Protein AF-A0A2Z5K024-F1 (afdb_monomer)

Structure (mmCIF, N/CA/C/O backbone):
data_AF-A0A2Z5K024-F1
#
_entry.id   AF-A0A2Z5K024-F1
#
loop_
_atom_site.group_PDB
_atom_site.id
_atom_site.type_symbol
_atom_site.label_atom_id
_atom_site.label_alt_id
_atom_site.label_comp_id
_atom_site.label_asym_id
_atom_site.label_entity_id
_atom_site.label_seq_id
_atom_site.pdbx_PDB_ins_code
_atom_site.Cartn_x
_atom_site.Cartn_y
_atom_site.Cartn_z
_atom_site.occupancy
_atom_site.B_iso_or_equiv
_atom_site.auth_seq_id
_atom_site.auth_comp_id
_atom_site.auth_asym_id
_atom_site.auth_atom_id
_atom_site.pdbx_PDB_model_num
ATOM 1 N N . MET A 1 1 ? 38.860 -12.516 -34.508 1.00 36.00 1 MET A N 1
ATOM 2 C CA . MET A 1 1 ? 38.344 -12.869 -33.169 1.00 36.00 1 MET A CA 1
ATOM 3 C C . MET A 1 1 ? 36.831 -12.715 -33.231 1.00 36.00 1 MET A C 1
ATOM 5 O O . MET A 1 1 ? 36.370 -11.588 -33.330 1.00 36.00 1 MET A O 1
ATOM 9 N N . PHE A 1 2 ? 36.077 -13.813 -33.328 1.00 36.53 2 PHE A N 1
ATOM 10 C CA . PHE A 1 2 ? 34.611 -13.762 -33.397 1.00 36.53 2 PHE A CA 1
ATOM 11 C C . PHE A 1 2 ? 34.062 -13.507 -31.989 1.00 36.53 2 PHE A C 1
ATOM 13 O O . PHE A 1 2 ? 34.323 -14.292 -31.079 1.00 36.53 2 PHE A O 1
ATOM 20 N N . ARG A 1 3 ? 33.356 -12.389 -31.797 1.00 44.16 3 ARG A N 1
ATOM 21 C CA . ARG A 1 3 ? 32.562 -12.140 -30.590 1.00 44.16 3 ARG A CA 1
ATOM 22 C C . ARG A 1 3 ? 31.311 -13.006 -30.714 1.00 44.16 3 ARG A C 1
ATOM 24 O O . ARG A 1 3 ? 30.546 -12.834 -31.654 1.00 44.16 3 ARG A O 1
ATOM 31 N N . GLN A 1 4 ? 31.146 -13.973 -29.822 1.00 45.72 4 GLN A N 1
ATOM 32 C CA . GLN A 1 4 ? 29.928 -14.770 -29.759 1.00 45.72 4 GLN A CA 1
ATOM 33 C C . GLN A 1 4 ? 28.881 -13.936 -29.012 1.00 45.72 4 GLN A C 1
ATOM 35 O O . GLN A 1 4 ? 28.990 -13.749 -27.803 1.00 45.72 4 GLN A O 1
ATOM 40 N N . GLU A 1 5 ? 27.933 -13.355 -29.743 1.00 54.16 5 GLU A N 1
ATOM 41 C CA . GLU A 1 5 ? 26.837 -12.576 -29.163 1.00 54.16 5 GLU A CA 1
ATOM 42 C C . GLU A 1 5 ? 25.811 -13.545 -28.568 1.00 54.16 5 GLU A C 1
ATOM 44 O O . GLU A 1 5 ? 25.187 -14.338 -29.277 1.00 54.16 5 GLU A O 1
ATOM 49 N N . ALA A 1 6 ? 25.690 -13.554 -27.242 1.00 58.75 6 ALA A N 1
ATOM 50 C CA . ALA A 1 6 ? 24.727 -14.399 -26.551 1.00 58.75 6 ALA A CA 1
ATOM 51 C C . ALA A 1 6 ? 23.357 -13.709 -26.586 1.00 58.75 6 ALA A C 1
ATOM 53 O O . ALA A 1 6 ? 23.111 -12.810 -25.800 1.00 58.75 6 ALA A O 1
ATOM 54 N N . LEU A 1 7 ? 22.468 -14.117 -27.497 1.00 61.94 7 LEU A N 1
ATOM 55 C CA . LEU A 1 7 ? 21.101 -13.573 -27.614 1.00 61.94 7 LEU A CA 1
ATOM 56 C C . LEU A 1 7 ? 20.295 -13.756 -26.318 1.00 61.94 7 LEU A C 1
ATOM 58 O O . LEU A 1 7 ? 19.589 -12.863 -25.855 1.00 61.94 7 LEU A O 1
ATOM 62 N N . PHE A 1 8 ? 20.413 -14.937 -25.723 1.00 62.19 8 PHE A N 1
ATOM 63 C CA . PHE A 1 8 ? 19.879 -15.259 -24.411 1.00 62.19 8 PHE A CA 1
ATOM 64 C C . PHE A 1 8 ? 20.653 -16.443 -23.833 1.00 62.19 8 PHE A C 1
ATOM 66 O O . PHE A 1 8 ? 21.240 -17.243 -24.569 1.00 62.19 8 PHE A O 1
ATOM 73 N N . ARG A 1 9 ? 20.630 -16.575 -22.510 1.00 77.31 9 ARG A N 1
ATOM 74 C CA . ARG A 1 9 ? 21.084 -17.761 -21.793 1.00 77.31 9 ARG A CA 1
ATOM 75 C C . ARG A 1 9 ? 19.867 -18.448 -21.197 1.00 77.31 9 ARG A C 1
ATOM 77 O O . ARG A 1 9 ? 19.136 -17.839 -20.422 1.00 77.31 9 ARG A O 1
ATOM 84 N N . LEU A 1 10 ? 19.673 -19.709 -21.558 1.00 73.69 10 LEU A N 1
ATOM 85 C CA . LEU A 1 10 ? 18.694 -20.582 -20.926 1.00 73.69 10 LEU A CA 1
ATOM 86 C C . LEU A 1 10 ? 19.447 -21.557 -20.020 1.00 73.69 10 LEU A C 1
ATOM 88 O O . LEU A 1 10 ? 20.288 -22.318 -20.499 1.00 73.69 10 LEU A O 1
ATOM 92 N N . GLY A 1 11 ? 19.172 -21.502 -18.725 1.00 77.62 11 GLY A N 1
ATOM 93 C CA . GLY A 1 11 ? 19.652 -22.456 -17.738 1.00 77.62 11 GLY A CA 1
ATOM 94 C C . GLY A 1 11 ? 18.493 -23.281 -17.190 1.00 77.62 11 GLY A C 1
ATOM 95 O O . GLY A 1 11 ? 17.351 -22.831 -17.118 1.00 77.62 11 GLY A O 1
ATOM 96 N N . ALA A 1 12 ? 18.779 -24.531 -16.850 1.00 83.00 12 ALA A N 1
ATOM 97 C CA . ALA A 1 12 ? 17.841 -25.394 -16.156 1.00 83.00 12 ALA A CA 1
ATOM 98 C C . ALA A 1 12 ? 18.590 -26.145 -15.062 1.00 83.00 12 ALA A C 1
ATOM 100 O O . ALA A 1 12 ? 19.701 -26.635 -15.274 1.00 83.00 12 ALA A O 1
ATOM 101 N N . SER A 1 13 ? 17.977 -26.232 -13.889 1.00 74.75 13 SER A N 1
ATOM 102 C CA . SER A 1 13 ? 18.505 -26.983 -12.757 1.00 74.75 13 SER A CA 1
ATOM 103 C C . SER A 1 13 ? 17.385 -27.755 -12.074 1.00 74.75 13 SER A C 1
ATOM 105 O O . SER A 1 13 ? 16.240 -27.310 -12.035 1.00 74.75 13 SER A O 1
ATOM 107 N N . SER A 1 14 ? 17.713 -28.934 -11.556 1.00 82.94 14 SER A N 1
ATOM 108 C CA . SER A 1 14 ? 16.794 -29.769 -10.784 1.00 82.94 14 SER A CA 1
ATOM 109 C C . SER A 1 14 ? 17.345 -29.969 -9.381 1.00 82.94 14 SER A C 1
ATOM 111 O O . SER A 1 14 ? 18.512 -30.342 -9.230 1.00 82.94 14 SER A O 1
ATOM 113 N N . PHE A 1 15 ? 16.511 -29.771 -8.367 1.00 59.78 15 PHE A N 1
ATOM 114 C CA . PHE A 1 15 ? 16.851 -30.081 -6.983 1.00 59.78 15 PHE A CA 1
ATOM 115 C C . PHE A 1 15 ? 15.623 -30.624 -6.252 1.00 59.78 15 PHE A C 1
ATOM 117 O O . PHE A 1 15 ? 14.565 -29.994 -6.253 1.00 59.78 15 PHE A O 1
ATOM 124 N N . ALA A 1 16 ? 15.785 -31.792 -5.622 1.00 85.19 16 ALA A N 1
ATOM 125 C CA . ALA A 1 16 ? 14.682 -32.589 -5.084 1.00 85.19 16 ALA A CA 1
ATOM 126 C C . ALA A 1 16 ? 13.574 -32.788 -6.143 1.00 85.19 16 ALA A C 1
ATOM 128 O O . ALA A 1 16 ? 13.881 -33.190 -7.265 1.00 85.19 16 ALA A O 1
ATOM 129 N N . ASP A 1 17 ? 12.322 -32.471 -5.805 1.00 69.00 17 ASP A N 1
ATOM 130 C CA . ASP A 1 17 ? 11.150 -32.665 -6.670 1.00 69.00 17 ASP A CA 1
ATOM 131 C C . ASP A 1 17 ? 10.811 -31.431 -7.529 1.00 69.00 17 ASP A C 1
ATOM 133 O O . ASP A 1 17 ? 9.733 -31.356 -8.121 1.00 69.00 17 ASP A O 1
ATOM 137 N N . PHE A 1 18 ? 11.715 -30.447 -7.608 1.00 43.50 18 PHE A N 1
ATOM 138 C CA . PHE A 1 18 ? 11.507 -29.216 -8.369 1.00 43.50 18 PHE A CA 1
ATOM 139 C C . PHE A 1 18 ? 12.527 -29.060 -9.495 1.00 43.50 18 PHE A C 1
ATOM 141 O O . PHE A 1 18 ? 13.709 -29.393 -9.365 1.00 43.50 18 PHE A O 1
ATOM 148 N N . VAL A 1 19 ? 12.052 -28.489 -10.601 1.00 79.88 19 VAL A N 1
ATOM 149 C CA . VAL A 1 19 ? 12.879 -28.026 -11.714 1.00 79.88 19 VAL A CA 1
ATOM 150 C C . VAL A 1 19 ? 12.716 -26.519 -11.823 1.00 79.88 19 VAL A C 1
ATOM 152 O O . VAL A 1 19 ? 11.597 -26.016 -11.912 1.00 79.88 19 VAL A O 1
ATOM 155 N N . THR A 1 20 ? 13.840 -25.816 -11.852 1.00 63.59 20 THR A N 1
ATOM 156 C CA . THR A 1 20 ? 13.903 -24.375 -12.076 1.00 63.59 20 THR A CA 1
ATOM 157 C C . THR A 1 20 ? 14.516 -24.117 -13.442 1.00 63.59 20 THR A C 1
ATOM 159 O O . THR A 1 20 ? 15.516 -24.737 -13.810 1.00 63.59 20 THR A O 1
ATOM 162 N N . VAL A 1 21 ? 13.929 -23.181 -14.181 1.00 77.94 21 VAL A N 1
ATOM 163 C CA . VAL A 1 21 ? 14.439 -22.707 -15.469 1.00 77.94 21 VAL A CA 1
ATOM 164 C C . VAL A 1 21 ? 14.738 -21.216 -15.342 1.00 77.94 21 VAL A C 1
ATOM 166 O O . VAL A 1 21 ? 13.855 -20.451 -14.958 1.00 77.94 21 VAL A O 1
ATOM 169 N N . ASP A 1 22 ? 15.971 -20.808 -15.648 1.00 67.19 22 ASP A N 1
ATOM 170 C CA . ASP A 1 22 ? 16.378 -19.406 -15.752 1.00 67.19 22 ASP A CA 1
ATOM 171 C C . ASP A 1 22 ? 16.507 -18.988 -17.219 1.00 67.19 22 ASP A C 1
ATOM 173 O O . ASP A 1 22 ? 17.195 -19.634 -18.007 1.00 67.19 22 ASP A O 1
ATOM 177 N N . LEU A 1 23 ? 15.851 -17.888 -17.588 1.00 73.81 23 LEU A N 1
ATOM 178 C CA . LEU A 1 23 ? 16.024 -17.229 -18.879 1.00 73.81 23 LEU A CA 1
ATOM 179 C C . LEU A 1 23 ? 16.631 -15.847 -18.643 1.00 73.81 23 LEU A C 1
ATOM 181 O O . LEU A 1 23 ? 16.022 -14.998 -17.998 1.00 73.81 23 LEU A O 1
ATOM 185 N N . VAL A 1 24 ? 17.822 -15.620 -19.190 1.00 69.50 24 VAL A N 1
ATOM 186 C CA . VAL A 1 24 ? 18.498 -14.319 -19.188 1.00 69.50 24 VAL A CA 1
ATOM 187 C C . VAL A 1 24 ? 18.548 -13.812 -20.623 1.00 69.50 24 VAL A C 1
ATOM 189 O O . VAL A 1 24 ? 19.179 -14.437 -21.470 1.00 69.50 24 VAL A O 1
ATOM 192 N N . THR A 1 25 ? 17.893 -12.692 -20.914 1.00 64.38 25 THR A N 1
ATOM 193 C CA . THR A 1 25 ? 17.931 -12.047 -22.235 1.00 64.38 25 THR A CA 1
ATOM 194 C C . THR A 1 25 ? 18.948 -10.913 -22.240 1.00 64.38 25 THR A C 1
ATOM 196 O O . THR A 1 25 ? 18.918 -10.064 -21.349 1.00 64.38 25 THR A O 1
ATOM 199 N N . HIS A 1 26 ? 19.821 -10.870 -23.245 1.00 63.25 26 HIS A N 1
ATOM 200 C CA . HIS A 1 26 ? 20.777 -9.779 -23.426 1.00 63.25 26 HIS A CA 1
ATOM 201 C C . HIS A 1 26 ? 20.170 -8.754 -24.402 1.00 63.25 26 HIS A C 1
ATOM 203 O O . HIS A 1 26 ? 19.979 -9.024 -25.588 1.00 63.25 26 HIS A O 1
ATOM 209 N N . THR A 1 27 ? 19.741 -7.609 -23.868 1.00 51.72 27 THR A N 1
ATOM 210 C CA . THR A 1 27 ? 18.936 -6.590 -24.569 1.00 51.72 27 THR A CA 1
ATOM 211 C C . THR A 1 27 ? 19.715 -5.781 -25.607 1.00 51.72 27 THR A C 1
ATOM 213 O O . THR A 1 27 ? 19.110 -5.181 -26.492 1.00 51.72 27 THR A O 1
ATOM 216 N N . ASP A 1 28 ? 21.043 -5.801 -25.558 1.00 55.84 28 ASP A N 1
ATOM 217 C CA . ASP A 1 28 ? 21.950 -5.108 -26.477 1.00 55.84 28 ASP A CA 1
ATOM 218 C C . ASP A 1 28 ? 21.884 -5.626 -27.925 1.00 55.84 28 ASP A C 1
ATOM 220 O O . ASP A 1 28 ? 22.247 -4.896 -28.846 1.00 55.84 28 ASP A O 1
ATOM 224 N N . VAL A 1 29 ? 21.368 -6.842 -28.144 1.00 53.28 29 VAL A N 1
ATOM 225 C CA . VAL A 1 29 ? 21.295 -7.468 -29.479 1.00 53.28 29 VAL A CA 1
ATOM 226 C C . VAL A 1 29 ? 19.920 -7.305 -30.147 1.00 53.28 29 VAL A C 1
ATOM 228 O O . VAL A 1 29 ? 19.838 -7.212 -31.371 1.00 53.28 29 VAL A O 1
ATOM 231 N N . TRP A 1 30 ? 18.829 -7.245 -29.374 1.00 51.22 30 TRP A N 1
ATOM 232 C CA . TRP A 1 30 ? 17.453 -7.240 -29.909 1.00 51.22 30 TRP A CA 1
ATOM 233 C C . TRP A 1 30 ? 16.829 -5.853 -30.073 1.00 51.22 30 TRP A C 1
ATOM 235 O O . TRP A 1 30 ? 15.958 -5.681 -30.918 1.00 51.22 30 TRP A O 1
ATOM 245 N N . LEU A 1 31 ? 17.271 -4.851 -29.311 1.00 55.03 31 LEU A N 1
ATOM 246 C CA . LEU A 1 31 ? 16.692 -3.502 -29.356 1.00 55.03 31 LEU A CA 1
ATOM 247 C C . LEU A 1 31 ? 16.712 -2.786 -30.727 1.00 55.03 31 LEU A C 1
ATOM 249 O O . LEU A 1 31 ? 15.833 -1.948 -30.937 1.00 55.03 31 LEU A O 1
ATOM 253 N N . PRO A 1 32 ? 17.636 -3.066 -31.671 1.00 54.41 32 PRO A N 1
ATOM 254 C CA . PRO A 1 32 ? 17.599 -2.429 -32.985 1.00 54.41 32 PRO A CA 1
ATOM 255 C C . PRO A 1 32 ? 16.592 -3.059 -33.954 1.00 54.41 32 PRO A C 1
ATOM 257 O O . PRO A 1 32 ? 16.441 -2.532 -35.054 1.00 54.41 32 PRO A O 1
ATOM 260 N N . TYR A 1 33 ? 15.936 -4.180 -33.616 1.00 54.78 33 TYR A N 1
ATOM 261 C CA . TYR A 1 33 ? 15.123 -4.946 -34.566 1.00 54.78 33 TYR A CA 1
ATOM 262 C C . TYR A 1 33 ? 13.762 -5.375 -33.992 1.00 54.78 33 TYR A C 1
ATOM 264 O O . TYR A 1 33 ? 13.650 -5.781 -32.840 1.00 54.78 33 TYR A O 1
ATOM 272 N N . ASP A 1 34 ? 12.706 -5.323 -34.808 1.00 57.50 34 ASP A N 1
ATOM 273 C CA . ASP A 1 34 ? 11.381 -5.834 -34.446 1.00 57.50 34 ASP A CA 1
ATOM 274 C C . ASP A 1 34 ? 11.313 -7.377 -34.501 1.00 57.50 34 ASP A C 1
ATOM 276 O O . ASP A 1 34 ? 12.218 -8.053 -34.993 1.00 57.50 34 ASP A O 1
ATOM 280 N N . LEU A 1 35 ? 10.192 -7.965 -34.055 1.00 50.75 35 LEU A N 1
ATOM 281 C CA . LEU A 1 35 ? 9.956 -9.423 -34.086 1.00 50.75 35 LEU A CA 1
ATOM 282 C C . LEU A 1 35 ? 9.968 -10.039 -35.502 1.00 50.75 35 LEU A C 1
ATOM 284 O O . LEU A 1 35 ? 9.886 -11.258 -35.648 1.00 50.75 35 LEU A O 1
ATOM 288 N N . LYS A 1 36 ? 10.036 -9.212 -36.550 1.00 56.31 36 LYS A N 1
ATOM 289 C CA . LYS A 1 36 ? 10.139 -9.613 -37.957 1.00 56.31 36 LYS A CA 1
ATOM 290 C C . LYS A 1 36 ? 11.539 -9.344 -38.532 1.00 56.31 36 LYS A C 1
ATOM 292 O O . LYS A 1 36 ? 11.724 -9.507 -39.737 1.00 56.31 36 LYS A O 1
ATOM 297 N N . GLY A 1 37 ? 12.512 -8.954 -37.703 1.00 53.25 37 GLY A N 1
ATOM 298 C CA . GLY A 1 37 ? 13.898 -8.691 -38.095 1.00 53.25 37 GLY A CA 1
ATOM 299 C C . GLY A 1 37 ? 14.104 -7.378 -38.855 1.00 53.25 37 GLY A C 1
ATOM 300 O O . GLY A 1 37 ? 15.127 -7.210 -39.516 1.00 53.25 37 GLY A O 1
ATOM 301 N N . ARG A 1 38 ? 13.142 -6.452 -38.813 1.00 54.25 38 ARG A N 1
ATOM 302 C CA . ARG A 1 38 ? 13.264 -5.127 -39.441 1.00 54.25 38 ARG A CA 1
ATOM 303 C C . ARG A 1 38 ? 13.848 -4.147 -38.442 1.00 54.25 38 ARG A C 1
ATOM 305 O O . ARG A 1 38 ? 13.548 -4.260 -37.262 1.00 54.25 38 ARG A O 1
ATOM 312 N N . HIS A 1 39 ? 14.627 -3.177 -38.914 1.00 46.25 39 HIS A N 1
ATOM 313 C CA . HIS A 1 39 ? 15.169 -2.135 -38.047 1.00 46.25 39 HIS A CA 1
ATOM 314 C C . HIS A 1 39 ? 14.019 -1.421 -37.317 1.00 46.25 39 HIS A C 1
ATOM 316 O O . HIS A 1 39 ? 13.128 -0.865 -37.962 1.00 46.25 39 HIS A O 1
ATOM 322 N N . ALA A 1 40 ? 14.004 -1.500 -35.990 1.00 52.84 40 ALA A N 1
ATOM 323 C CA . ALA A 1 40 ? 13.008 -0.851 -35.159 1.00 52.84 40 ALA A CA 1
ATOM 324 C C . ALA A 1 40 ? 13.383 0.630 -35.036 1.00 52.84 40 ALA A C 1
ATOM 326 O O . ALA A 1 40 ? 14.421 0.980 -34.475 1.00 52.84 40 ALA A O 1
ATOM 327 N N . GLU A 1 41 ? 12.557 1.513 -35.595 1.00 50.88 41 GLU A N 1
ATOM 328 C CA . GLU A 1 41 ? 12.643 2.939 -35.291 1.00 50.88 41 GLU A CA 1
ATOM 329 C C . GLU A 1 41 ? 12.053 3.159 -33.899 1.00 50.88 41 GLU A C 1
ATOM 331 O O . GLU A 1 41 ? 10.838 3.219 -33.712 1.00 50.88 41 GLU A O 1
ATOM 336 N N . ASN A 1 42 ? 12.934 3.231 -32.906 1.00 51.91 42 ASN A N 1
ATOM 337 C CA . ASN A 1 42 ? 12.564 3.685 -31.578 1.00 51.91 42 ASN A CA 1
ATOM 338 C C . ASN A 1 42 ? 12.379 5.201 -31.642 1.00 51.91 42 ASN A C 1
ATOM 340 O O . ASN A 1 42 ? 13.310 5.941 -31.968 1.00 51.91 42 ASN A O 1
ATOM 344 N N . TYR A 1 43 ? 11.169 5.663 -31.351 1.00 53.91 43 TYR A N 1
ATOM 345 C CA . TYR A 1 43 ? 10.921 7.080 -31.143 1.00 53.91 43 TYR A CA 1
ATOM 346 C C . TYR A 1 43 ? 11.476 7.445 -29.774 1.00 53.91 43 TYR A C 1
ATOM 348 O O . TYR A 1 43 ? 11.211 6.748 -28.800 1.00 53.91 43 TYR A O 1
ATOM 356 N N . PHE A 1 44 ? 12.263 8.511 -29.708 1.00 56.12 44 PHE A N 1
ATOM 357 C CA . PHE A 1 44 ? 12.794 9.057 -28.467 1.00 56.12 44 PHE A CA 1
ATOM 358 C C . PHE A 1 44 ? 12.255 10.476 -28.290 1.00 56.12 44 PHE A C 1
ATOM 360 O O . PHE A 1 44 ? 12.080 11.208 -29.269 1.00 56.12 44 PHE A O 1
ATOM 367 N N . ASN A 1 45 ? 11.991 10.860 -27.048 1.00 59.69 45 ASN A N 1
ATOM 368 C CA . ASN A 1 45 ? 11.728 12.241 -26.676 1.00 59.69 45 ASN A CA 1
ATOM 369 C C . ASN A 1 45 ? 12.983 13.097 -26.923 1.00 59.69 45 ASN A C 1
ATOM 371 O O . ASN A 1 45 ? 14.091 12.590 -27.109 1.00 59.69 45 ASN A O 1
ATOM 375 N N . ALA A 1 46 ? 12.823 14.422 -26.908 1.00 62.47 46 ALA A N 1
ATOM 376 C CA . ALA A 1 46 ? 13.923 15.358 -27.162 1.00 62.47 46 ALA A CA 1
ATOM 377 C C . ALA A 1 46 ? 15.087 15.247 -26.151 1.00 62.47 46 ALA A C 1
ATOM 379 O O . ALA A 1 46 ? 16.194 15.690 -26.448 1.00 62.47 46 ALA A O 1
ATOM 380 N N . ASP A 1 47 ? 14.846 14.652 -24.980 1.00 57.81 47 ASP A N 1
ATOM 381 C CA . ASP A 1 47 ? 15.842 14.372 -23.940 1.00 57.81 47 ASP A CA 1
ATOM 382 C C . ASP A 1 47 ? 16.540 13.003 -24.098 1.00 57.81 47 ASP A C 1
ATOM 384 O O . ASP A 1 47 ? 17.403 12.655 -23.293 1.00 57.81 47 ASP A O 1
ATOM 388 N N . GLY A 1 48 ? 16.200 12.234 -25.139 1.00 46.75 48 GLY A N 1
ATOM 389 C CA . GLY A 1 48 ? 16.766 10.913 -25.412 1.00 46.75 48 GLY A CA 1
ATOM 390 C C . GLY A 1 48 ? 16.115 9.760 -24.642 1.00 46.75 48 GLY A C 1
ATOM 391 O O . GLY A 1 48 ? 16.569 8.624 -24.785 1.00 46.75 48 GLY A O 1
ATOM 392 N N . SER A 1 49 ? 15.060 10.007 -23.858 1.00 53.34 49 SER A N 1
ATOM 393 C CA . SER A 1 49 ? 14.229 8.940 -23.281 1.00 53.34 49 SER A CA 1
ATOM 394 C C . SER A 1 49 ? 13.377 8.274 -24.367 1.00 53.34 49 SER A C 1
ATOM 396 O O . SER A 1 49 ? 12.992 8.920 -25.341 1.00 53.34 49 SER A O 1
ATOM 398 N N . ALA A 1 50 ? 13.121 6.965 -24.266 1.00 54.62 50 ALA A N 1
ATOM 399 C CA . ALA A 1 50 ? 12.248 6.278 -25.222 1.00 54.62 50 ALA A CA 1
ATOM 400 C C . ALA A 1 50 ? 10.842 6.898 -25.156 1.00 54.62 50 ALA A C 1
ATOM 402 O O . ALA A 1 50 ? 10.305 7.072 -24.069 1.00 54.62 50 ALA A O 1
ATOM 403 N N . SER A 1 51 ? 10.241 7.244 -26.297 1.00 57.72 51 SER A N 1
ATOM 404 C CA . SER A 1 51 ? 8.880 7.777 -26.328 1.00 57.72 51 SER A CA 1
ATOM 405 C C . SER A 1 51 ? 7.939 6.671 -25.854 1.00 57.72 51 SER A C 1
ATOM 407 O O . SER A 1 51 ? 7.985 5.563 -26.396 1.00 57.72 51 SER A O 1
ATOM 409 N N . ASP A 1 52 ? 7.118 6.985 -24.857 1.00 53.56 52 ASP A N 1
ATOM 410 C CA . ASP A 1 52 ? 6.340 6.106 -23.972 1.00 53.56 52 ASP A CA 1
ATOM 411 C C . ASP A 1 52 ? 5.266 5.208 -24.626 1.00 53.56 52 ASP A C 1
ATOM 413 O O . ASP A 1 52 ? 4.144 5.068 -24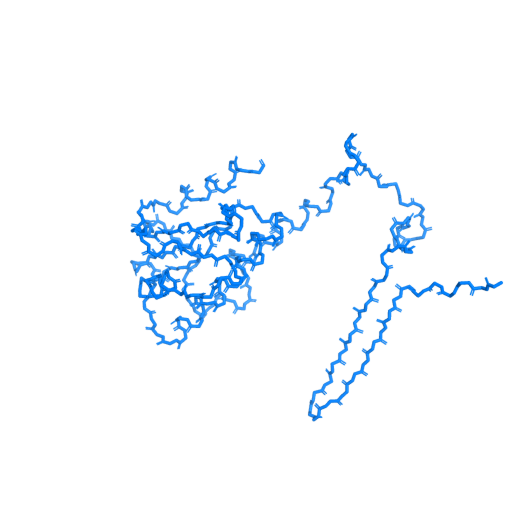.139 1.00 53.56 52 ASP A O 1
ATOM 417 N N . VAL A 1 53 ? 5.583 4.518 -25.720 1.00 53.53 53 VAL A N 1
ATOM 418 C CA . VAL A 1 53 ? 4.685 3.511 -26.296 1.00 53.53 53 VAL A CA 1
ATOM 419 C C . VAL A 1 53 ? 4.606 2.293 -25.370 1.00 53.53 53 VAL A C 1
ATOM 421 O O . VAL A 1 53 ? 3.532 1.723 -25.209 1.00 53.53 53 VAL A O 1
ATOM 424 N N . TRP A 1 54 ? 5.702 1.924 -24.701 1.00 47.44 54 TRP A N 1
ATOM 425 C CA . TRP A 1 54 ? 5.745 0.768 -23.798 1.00 47.44 54 TRP A CA 1
ATOM 426 C C . TRP A 1 54 ? 5.083 1.040 -22.435 1.00 47.44 54 TRP A C 1
ATOM 428 O O . TRP A 1 54 ? 4.294 0.220 -21.959 1.00 47.44 54 TRP A O 1
ATOM 438 N N . SER A 1 55 ? 5.295 2.230 -21.863 1.00 49.75 55 SER A N 1
ATOM 439 C CA . SER A 1 55 ? 4.670 2.672 -20.607 1.00 49.75 55 SER A CA 1
ATOM 440 C C . SER A 1 55 ? 3.139 2.669 -20.696 1.00 49.75 55 SER A C 1
ATOM 442 O O . SER A 1 55 ? 2.469 2.301 -19.733 1.00 49.75 55 SER A O 1
ATOM 444 N N . SER A 1 56 ? 2.574 2.960 -21.877 1.00 51.69 56 SER A N 1
ATOM 445 C CA . SER A 1 56 ? 1.122 2.929 -22.111 1.00 51.69 56 SER A CA 1
ATOM 446 C C . SER A 1 56 ? 0.476 1.543 -21.944 1.00 51.69 56 SER A C 1
ATOM 448 O O . SER A 1 56 ? -0.720 1.463 -21.671 1.00 51.69 56 SER A O 1
ATOM 450 N N . PHE A 1 57 ? 1.250 0.456 -22.058 1.00 47.38 57 PHE A N 1
ATOM 451 C CA . PHE A 1 57 ? 0.778 -0.912 -21.807 1.00 47.38 57 PHE A CA 1
ATOM 452 C C . PHE A 1 57 ? 1.194 -1.430 -20.426 1.00 47.38 57 PHE A C 1
ATOM 454 O O . PHE A 1 57 ? 0.432 -2.153 -19.784 1.00 47.38 57 PHE A O 1
ATOM 461 N N . GLU A 1 58 ? 2.387 -1.065 -19.955 1.00 57.34 58 GLU A N 1
ATOM 462 C CA . GLU A 1 58 ? 2.936 -1.560 -18.693 1.00 57.34 58 GLU A CA 1
ATOM 463 C C . GLU A 1 58 ? 2.299 -0.895 -17.466 1.00 57.34 58 GLU A C 1
ATOM 465 O O . GLU A 1 58 ? 1.956 -1.583 -16.506 1.00 57.34 58 GLU A O 1
ATOM 470 N N . VAL A 1 59 ? 2.077 0.421 -17.502 1.00 61.09 59 VAL A N 1
ATOM 471 C CA . VAL A 1 59 ? 1.505 1.170 -16.374 1.00 61.09 59 VAL A CA 1
ATOM 472 C C . VAL A 1 59 ? 0.076 0.710 -16.043 1.00 61.09 59 VAL A C 1
ATOM 474 O O . VAL A 1 59 ? -0.181 0.407 -14.873 1.00 61.09 59 VAL A O 1
ATOM 477 N N . PRO A 1 60 ? -0.846 0.540 -17.016 1.00 63.44 60 PRO A N 1
ATOM 478 C CA . PRO A 1 60 ? -2.166 -0.021 -16.730 1.00 63.44 60 PRO A CA 1
ATOM 479 C C . PRO A 1 60 ? -2.111 -1.452 -16.189 1.00 63.44 60 PRO A C 1
ATOM 481 O O . PRO A 1 60 ? -2.850 -1.776 -15.264 1.00 63.44 60 PRO A O 1
ATOM 484 N N . ALA A 1 61 ? -1.220 -2.301 -16.716 1.00 62.78 61 ALA A N 1
ATOM 485 C CA . ALA A 1 61 ? -1.058 -3.674 -16.234 1.00 62.78 61 ALA A CA 1
ATOM 486 C C . ALA A 1 61 ? -0.532 -3.719 -14.790 1.00 62.78 61 ALA A C 1
ATOM 488 O O . ALA A 1 61 ? -1.006 -4.516 -13.981 1.00 62.78 61 ALA A O 1
ATOM 489 N N . ARG A 1 62 ? 0.408 -2.834 -14.434 1.00 67.12 62 ARG A N 1
ATOM 490 C CA . ARG A 1 62 ? 0.877 -2.670 -13.052 1.00 67.12 62 ARG A CA 1
ATOM 491 C C . ARG A 1 62 ? -0.247 -2.183 -12.143 1.00 67.12 62 ARG A C 1
ATOM 493 O O . ARG A 1 62 ? -0.406 -2.725 -11.056 1.00 67.12 62 ARG A O 1
ATOM 500 N N . TYR A 1 63 ? -1.049 -1.215 -12.585 1.00 67.06 63 TYR A N 1
ATOM 501 C CA . TYR A 1 63 ? -2.183 -0.711 -11.805 1.00 67.06 63 TYR A CA 1
ATOM 502 C C . TYR A 1 63 ? -3.258 -1.790 -11.574 1.00 67.06 63 TYR A C 1
ATOM 504 O O . TYR A 1 63 ? -3.781 -1.925 -10.465 1.00 67.06 63 TYR A O 1
ATOM 512 N N . ASP A 1 64 ? -3.520 -2.627 -12.582 1.00 68.06 64 ASP A N 1
ATOM 513 C CA . ASP A 1 64 ? -4.439 -3.768 -12.489 1.00 68.06 64 ASP A CA 1
ATOM 514 C C . ASP A 1 64 ? -4.025 -4.757 -11.386 1.00 68.06 64 ASP A C 1
ATOM 516 O O . ASP A 1 64 ? -4.879 -5.336 -10.717 1.00 68.06 64 ASP A O 1
ATOM 520 N N . ILE A 1 65 ? -2.726 -4.883 -11.086 1.00 67.94 65 ILE A N 1
ATOM 521 C CA . ILE A 1 65 ? -2.258 -5.730 -9.981 1.00 67.94 65 ILE A CA 1
ATOM 522 C C . ILE A 1 65 ? -2.754 -5.218 -8.622 1.00 67.94 65 ILE A C 1
ATOM 524 O O . ILE A 1 65 ? -3.180 -6.012 -7.780 1.00 67.94 65 ILE A O 1
ATOM 528 N N . PHE A 1 66 ? -2.747 -3.902 -8.409 1.00 66.25 66 PHE A N 1
ATOM 529 C CA . PHE A 1 66 ? -3.187 -3.294 -7.149 1.00 66.25 66 PHE A CA 1
ATOM 530 C C . PHE A 1 66 ? -4.713 -3.315 -6.986 1.00 66.25 66 PHE A C 1
ATOM 532 O O . PHE A 1 66 ? -5.215 -3.354 -5.859 1.00 66.25 66 PHE A O 1
ATOM 539 N N . MET A 1 67 ? -5.447 -3.330 -8.101 1.00 63.59 67 MET A N 1
ATOM 540 C CA . MET A 1 67 ? -6.910 -3.231 -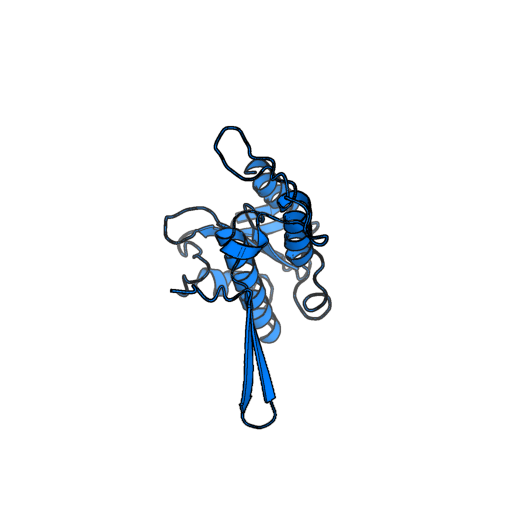8.126 1.00 63.59 67 MET A CA 1
ATOM 541 C C . MET A 1 67 ? -7.619 -4.585 -8.265 1.00 63.59 67 MET A C 1
ATOM 543 O O . MET A 1 67 ? -8.670 -4.796 -7.652 1.00 63.59 67 MET A O 1
ATOM 547 N N . HIS A 1 68 ? -7.067 -5.498 -9.068 1.00 56.62 68 HIS A N 1
ATOM 548 C CA . HIS A 1 68 ? -7.796 -6.630 -9.648 1.00 56.62 68 HIS A CA 1
ATOM 549 C C . HIS A 1 68 ? -7.038 -7.974 -9.674 1.00 56.62 68 HIS A C 1
ATOM 551 O O . HIS A 1 68 ? -7.685 -8.988 -9.946 1.00 56.62 68 HIS A O 1
ATOM 557 N N . ALA A 1 69 ? -5.732 -8.038 -9.354 1.00 46.09 69 ALA A N 1
ATOM 558 C CA . ALA A 1 69 ? -4.919 -9.259 -9.500 1.00 46.09 69 ALA A CA 1
ATOM 559 C C . ALA A 1 69 ? -5.598 -10.557 -8.980 1.00 46.09 69 ALA A C 1
ATOM 561 O O . ALA A 1 69 ? -5.813 -10.723 -7.765 1.00 46.09 69 ALA A O 1
ATOM 562 N N . PRO A 1 70 ? -5.856 -11.542 -9.867 1.00 42.38 70 PRO A N 1
ATOM 563 C CA . PRO A 1 70 ? -6.278 -12.876 -9.469 1.00 42.38 70 PRO A CA 1
ATOM 564 C C . PRO A 1 70 ? -5.104 -13.589 -8.783 1.00 42.38 70 PRO A C 1
ATOM 566 O O . PRO A 1 70 ? -4.044 -13.780 -9.368 1.00 42.38 70 PRO A O 1
ATOM 569 N N . GLY A 1 71 ? -5.292 -13.945 -7.511 1.00 41.44 71 GLY A N 1
ATOM 570 C CA . GLY A 1 71 ? -4.243 -14.407 -6.588 1.00 41.44 71 GLY A CA 1
ATOM 571 C C . GLY A 1 71 ? -4.343 -13.717 -5.223 1.00 41.44 71 GLY A C 1
ATOM 572 O O . GLY A 1 71 ? -4.150 -14.356 -4.195 1.00 41.44 71 GLY A O 1
ATOM 573 N N . PHE A 1 72 ? -4.789 -12.456 -5.215 1.00 47.62 72 PHE A N 1
ATOM 574 C CA . PHE A 1 72 ? -5.179 -11.711 -4.008 1.00 47.62 72 PHE A CA 1
ATOM 575 C C . PHE A 1 72 ? -6.710 -11.608 -3.834 1.00 47.62 72 PHE A C 1
ATOM 577 O O . PHE A 1 72 ? -7.204 -11.313 -2.750 1.00 47.62 72 PHE A O 1
ATOM 584 N N . GLY A 1 73 ? -7.477 -11.859 -4.901 1.00 43.69 73 GLY A N 1
ATOM 585 C CA . GLY A 1 73 ? -8.880 -11.448 -5.039 1.00 43.69 73 GLY A CA 1
ATOM 586 C C . GLY A 1 73 ? -9.991 -12.254 -4.347 1.00 43.69 73 GLY A C 1
ATOM 587 O O . GLY A 1 73 ? -11.153 -11.974 -4.627 1.00 43.69 73 GLY A O 1
ATOM 588 N N . ARG A 1 74 ? -9.730 -13.233 -3.469 1.00 50.41 74 ARG A N 1
ATOM 589 C CA . ARG A 1 74 ? -10.816 -13.888 -2.682 1.00 50.41 74 ARG A CA 1
ATOM 590 C C . ARG A 1 74 ? -10.458 -14.264 -1.242 1.00 50.41 74 ARG A C 1
ATOM 592 O O . ARG A 1 74 ? -11.318 -14.757 -0.520 1.00 50.41 74 ARG A O 1
ATOM 599 N N . ILE A 1 75 ? -9.212 -14.045 -0.829 1.00 54.47 75 ILE A N 1
ATOM 600 C CA . ILE A 1 75 ? -8.674 -14.463 0.468 1.00 54.47 75 ILE A CA 1
ATOM 601 C C . ILE A 1 75 ? -7.772 -13.311 0.934 1.00 54.47 75 ILE A C 1
ATOM 603 O O . ILE A 1 75 ? -6.627 -13.215 0.505 1.00 54.47 75 ILE A O 1
ATOM 607 N N . GLY A 1 76 ? -8.320 -12.354 1.685 1.00 73.06 76 GLY A N 1
ATOM 608 C CA . GLY A 1 76 ? -7.606 -11.131 2.067 1.00 73.06 76 GLY A CA 1
ATOM 609 C C . GLY A 1 76 ? -8.524 -9.939 2.340 1.00 73.06 76 GLY A C 1
ATOM 610 O O . GLY A 1 76 ? -9.737 -10.011 2.135 1.00 73.06 76 GLY A O 1
ATOM 611 N N . TYR A 1 77 ? -7.929 -8.817 2.753 1.00 83.62 77 TYR A N 1
ATOM 612 C CA . TYR A 1 77 ? -8.633 -7.537 2.843 1.00 83.62 77 TYR A CA 1
ATOM 613 C C . TYR A 1 77 ? -9.113 -7.055 1.466 1.00 83.62 77 TYR A C 1
ATOM 615 O O . TYR A 1 77 ? -8.425 -7.228 0.455 1.00 83.62 77 TYR A O 1
ATOM 623 N N . ARG A 1 78 ? -10.264 -6.376 1.427 1.00 85.88 78 ARG A N 1
ATOM 624 C CA . ARG A 1 78 ? -10.736 -5.663 0.232 1.00 85.88 78 ARG A CA 1
ATOM 625 C C . ARG A 1 78 ? -9.716 -4.583 -0.173 1.00 85.88 78 ARG A C 1
ATOM 627 O O . ARG A 1 78 ? -9.097 -3.948 0.678 1.00 85.88 78 ARG A O 1
ATOM 634 N N . ARG A 1 79 ? -9.550 -4.362 -1.482 1.00 81.31 79 ARG A N 1
ATO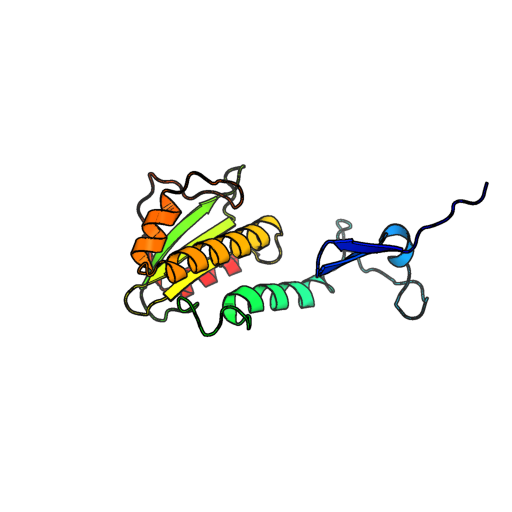M 635 C CA . ARG A 1 79 ? -8.604 -3.377 -2.058 1.00 81.31 79 ARG A CA 1
ATOM 636 C C . ARG A 1 79 ? -9.242 -2.039 -2.435 1.00 81.31 79 ARG A C 1
ATOM 638 O O . ARG A 1 79 ? -8.588 -1.147 -2.960 1.00 81.31 79 ARG A O 1
ATOM 645 N N . THR A 1 80 ? -10.526 -1.898 -2.150 1.00 82.31 80 THR A N 1
ATOM 646 C CA . THR A 1 80 ? -11.316 -0.687 -2.338 1.00 82.31 80 THR A CA 1
ATOM 647 C C . THR A 1 80 ? -12.054 -0.373 -1.046 1.00 82.31 80 THR A C 1
ATOM 649 O O . THR A 1 80 ? -12.329 -1.268 -0.248 1.00 82.31 80 THR A O 1
ATOM 652 N N . ALA A 1 81 ? -12.357 0.898 -0.842 1.00 83.06 81 ALA A N 1
ATOM 653 C CA . ALA A 1 81 ? -13.194 1.388 0.236 1.00 83.06 81 ALA A CA 1
ATOM 654 C C . ALA A 1 81 ? -14.009 2.559 -0.317 1.00 83.06 81 ALA A C 1
ATOM 656 O O . ALA A 1 81 ? -13.459 3.409 -1.023 1.00 83.06 81 ALA A O 1
ATOM 657 N N . GLU A 1 82 ? -15.308 2.569 -0.045 1.00 82.19 82 GLU A N 1
ATOM 658 C CA . GLU A 1 82 ? -16.200 3.682 -0.388 1.00 82.19 82 GLU A CA 1
ATOM 659 C C . GLU A 1 82 ? -16.206 4.749 0.718 1.00 82.19 82 GLU A C 1
ATOM 661 O O . GLU A 1 82 ? -16.467 5.923 0.452 1.00 82.19 82 GLU A O 1
ATOM 666 N N . GLY A 1 83 ? -15.896 4.350 1.954 1.00 80.25 83 GLY A N 1
ATOM 667 C CA . GLY A 1 83 ? -15.850 5.210 3.127 1.00 80.25 83 GLY A CA 1
ATOM 668 C C . GLY A 1 83 ? -14.468 5.782 3.444 1.00 80.25 83 GLY A C 1
ATOM 669 O O . GLY A 1 83 ? -13.519 5.746 2.656 1.00 80.25 83 GLY A O 1
ATOM 670 N N . GLU A 1 84 ? -14.362 6.340 4.648 1.00 89.12 84 GLU A N 1
ATOM 671 C CA . GLU A 1 84 ? -13.101 6.852 5.172 1.00 89.12 84 GLU A CA 1
ATOM 672 C C . GLU A 1 84 ? -12.105 5.721 5.454 1.00 89.12 84 GLU A C 1
ATOM 674 O O . GLU A 1 84 ? -12.434 4.694 6.053 1.00 89.12 84 GLU A O 1
ATOM 679 N N . VAL A 1 85 ? -10.853 5.948 5.064 1.00 92.75 85 VAL A N 1
ATOM 680 C CA . VAL A 1 85 ? -9.718 5.078 5.357 1.00 92.75 85 VAL A CA 1
ATOM 681 C C . VAL A 1 85 ? -8.743 5.797 6.281 1.00 92.75 85 VAL A C 1
ATOM 683 O O . VAL A 1 85 ? -8.526 7.007 6.174 1.00 92.75 85 VAL A O 1
ATOM 686 N N . ARG A 1 86 ? -8.114 5.037 7.176 1.00 95.00 86 ARG A N 1
ATOM 687 C CA . ARG A 1 86 ? -6.921 5.477 7.900 1.00 95.00 86 ARG A CA 1
ATOM 688 C C . ARG A 1 86 ? -5.696 5.197 7.057 1.00 95.00 86 ARG A C 1
ATOM 690 O O . ARG A 1 86 ? -5.578 4.096 6.533 1.00 95.00 86 ARG A O 1
ATOM 697 N N . TYR A 1 87 ? -4.783 6.153 6.950 1.00 94.62 87 TYR A N 1
ATOM 698 C CA . TYR A 1 87 ? -3.616 6.028 6.090 1.00 94.62 87 TYR A CA 1
ATOM 699 C C . TYR A 1 87 ? -2.350 6.643 6.687 1.00 94.62 87 TYR A C 1
ATOM 701 O O . TYR A 1 87 ? -2.399 7.584 7.487 1.00 94.62 87 TYR A O 1
ATOM 709 N N . VAL A 1 88 ? -1.206 6.124 6.248 1.00 94.56 88 VAL A N 1
ATOM 710 C CA . VAL A 1 88 ? 0.138 6.604 6.588 1.00 94.56 88 VAL A CA 1
ATOM 711 C C . VAL A 1 88 ? 1.004 6.686 5.325 1.00 94.56 88 VAL A C 1
ATOM 713 O O . VAL A 1 88 ? 0.895 5.823 4.452 1.00 94.56 88 VAL A O 1
ATOM 716 N N . PRO A 1 89 ? 1.854 7.720 5.183 1.00 94.56 89 PRO A N 1
ATOM 717 C CA . PRO A 1 89 ? 2.787 7.804 4.066 1.00 94.56 89 PRO A CA 1
ATOM 718 C C . PRO A 1 89 ? 3.961 6.841 4.262 1.00 94.56 89 PRO A C 1
ATOM 720 O O . PRO A 1 89 ? 4.524 6.752 5.357 1.00 94.56 89 PRO A O 1
ATOM 723 N N . VAL A 1 90 ? 4.360 6.176 3.183 1.00 93.00 90 VAL A N 1
ATOM 724 C CA . VAL A 1 90 ? 5.563 5.345 3.126 1.00 93.00 90 VAL A CA 1
ATOM 725 C C . VAL A 1 90 ? 6.629 6.098 2.351 1.00 93.00 90 VAL A C 1
ATOM 727 O O . VAL A 1 90 ? 6.402 6.495 1.208 1.00 93.00 90 VAL A O 1
ATOM 730 N N . HIS A 1 91 ? 7.795 6.268 2.967 1.00 93.81 91 HIS A N 1
ATOM 731 C CA . HIS A 1 91 ? 8.927 6.932 2.336 1.00 93.81 91 HIS A CA 1
ATOM 732 C C . HIS A 1 91 ? 10.063 5.955 2.072 1.00 93.81 91 HIS A C 1
ATOM 734 O O . HIS A 1 91 ? 10.324 5.057 2.879 1.00 93.81 91 HIS A O 1
ATOM 740 N N . GLY A 1 92 ? 10.756 6.147 0.959 1.00 88.50 92 GLY A N 1
ATOM 741 C CA . GLY A 1 92 ? 11.951 5.394 0.635 1.00 88.50 92 GLY A CA 1
ATOM 742 C C . GLY A 1 92 ? 13.170 5.846 1.436 1.00 88.50 92 GLY A C 1
ATOM 743 O O . GLY A 1 92 ? 13.091 6.589 2.422 1.00 88.50 92 GLY A O 1
ATOM 744 N N . SER A 1 93 ? 14.329 5.328 1.042 1.00 85.12 93 SER A N 1
ATOM 745 C CA . SER A 1 93 ? 15.576 5.533 1.788 1.00 85.12 93 SER A CA 1
ATOM 746 C C . SER A 1 93 ? 16.076 6.980 1.748 1.00 85.12 93 SER A C 1
ATOM 748 O O . SER A 1 93 ? 16.719 7.418 2.703 1.00 85.12 93 SER A O 1
ATOM 750 N N . GLN A 1 94 ? 15.742 7.725 0.689 1.00 83.62 94 GLN A N 1
ATOM 751 C CA . GLN A 1 94 ? 16.139 9.118 0.478 1.00 83.62 94 GLN A CA 1
ATOM 752 C C . GLN A 1 94 ? 15.076 10.109 0.986 1.00 83.62 94 GLN A C 1
ATOM 754 O O . GLN A 1 94 ? 15.267 11.320 0.894 1.00 83.62 94 GLN A O 1
ATOM 759 N N . GLY A 1 95 ? 13.974 9.615 1.564 1.00 85.69 95 GLY A N 1
ATOM 760 C CA . GLY A 1 95 ? 12.854 10.434 2.035 1.00 85.69 95 GLY A CA 1
ATOM 761 C C . GLY A 1 95 ? 11.818 10.758 0.955 1.00 85.69 95 GLY A C 1
ATOM 762 O O . GLY A 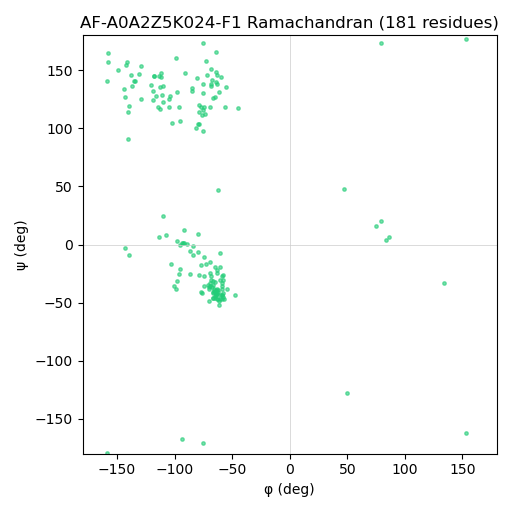1 95 ? 10.890 11.519 1.219 1.00 85.69 95 GLY A O 1
ATOM 763 N N . GLU A 1 96 ? 11.953 10.176 -0.233 1.00 90.75 96 GLU A N 1
ATOM 764 C CA . GLU A 1 96 ? 10.975 10.225 -1.312 1.00 90.75 96 GLU A CA 1
ATOM 765 C C . GLU A 1 96 ? 9.674 9.528 -0.900 1.00 90.75 96 GLU A C 1
ATOM 767 O O . GLU A 1 96 ? 9.702 8.493 -0.234 1.00 90.75 96 GLU A O 1
ATOM 772 N N . LEU A 1 97 ? 8.524 10.093 -1.267 1.00 91.88 97 LEU A N 1
ATOM 773 C CA . LEU A 1 97 ? 7.228 9.472 -1.010 1.00 91.88 97 LEU A CA 1
ATOM 774 C C . LEU A 1 97 ? 6.990 8.368 -2.046 1.00 91.88 97 LEU A C 1
ATOM 776 O O . LEU A 1 97 ? 6.928 8.653 -3.232 1.00 91.88 97 LEU A O 1
ATOM 780 N N . LEU A 1 98 ? 6.827 7.127 -1.591 1.00 90.31 98 LEU A N 1
ATOM 781 C CA . LEU A 1 98 ? 6.576 5.968 -2.461 1.00 90.31 98 LEU A CA 1
ATOM 782 C C . LEU A 1 98 ? 5.081 5.652 -2.599 1.00 90.31 98 LEU A C 1
ATOM 784 O O . LEU A 1 98 ? 4.656 4.960 -3.522 1.00 90.31 98 LEU A O 1
ATOM 788 N N . GLY A 1 99 ? 4.272 6.122 -1.649 1.00 92.31 99 GLY A N 1
ATOM 789 C CA . GLY A 1 99 ? 2.830 5.906 -1.633 1.00 92.31 99 GLY A CA 1
ATOM 790 C C . GLY A 1 99 ? 2.245 5.943 -0.227 1.00 92.31 99 GLY A C 1
ATOM 791 O O . GLY A 1 99 ? 2.856 6.446 0.724 1.00 92.31 99 GLY A O 1
ATOM 792 N N . TYR A 1 100 ? 1.044 5.392 -0.096 1.00 94.06 100 TYR A N 1
ATOM 793 C CA . TYR A 1 100 ? 0.268 5.401 1.135 1.00 94.06 100 TYR A CA 1
ATOM 794 C C . TYR A 1 100 ? -0.218 3.999 1.492 1.00 94.06 100 TYR A C 1
ATOM 796 O O . TYR A 1 100 ? -0.925 3.353 0.722 1.00 94.06 100 TYR A O 1
ATOM 804 N N . LEU A 1 101 ? 0.101 3.553 2.705 1.00 94.56 101 LEU A N 1
ATOM 805 C CA . LEU A 1 101 ? -0.511 2.369 3.298 1.00 94.56 101 LEU A CA 1
ATOM 806 C C . LEU A 1 101 ? -1.820 2.788 3.969 1.00 94.56 101 LEU A C 1
ATOM 808 O O . LEU A 1 101 ? -1.828 3.767 4.718 1.00 94.56 101 LEU A O 1
ATOM 812 N N . TRP A 1 102 ? -2.914 2.070 3.722 1.00 95.00 102 TRP A N 1
ATOM 813 C CA . TRP A 1 102 ? -4.224 2.438 4.257 1.00 95.00 102 TRP A CA 1
ATOM 814 C C . TRP A 1 102 ? -5.067 1.236 4.694 1.00 95.00 102 TRP A C 1
ATOM 816 O O . TRP A 1 102 ? -4.868 0.112 4.235 1.00 95.00 102 TRP A O 1
ATOM 826 N N . ALA A 1 103 ? -6.022 1.489 5.593 1.00 95.69 103 ALA A N 1
ATOM 827 C CA . ALA A 1 103 ? -6.946 0.502 6.139 1.00 95.69 103 ALA A CA 1
ATOM 828 C C . ALA A 1 103 ? -8.321 1.097 6.503 1.00 95.69 103 ALA A C 1
ATOM 830 O O . ALA A 1 103 ? -8.430 2.246 6.928 1.00 95.69 103 ALA A O 1
ATOM 831 N N . SER A 1 104 ? -9.365 0.277 6.407 1.00 94.75 104 SER A N 1
ATOM 832 C CA . SER A 1 104 ? -10.735 0.529 6.857 1.00 94.75 104 SER A CA 1
ATOM 833 C C . SER A 1 104 ? -11.311 -0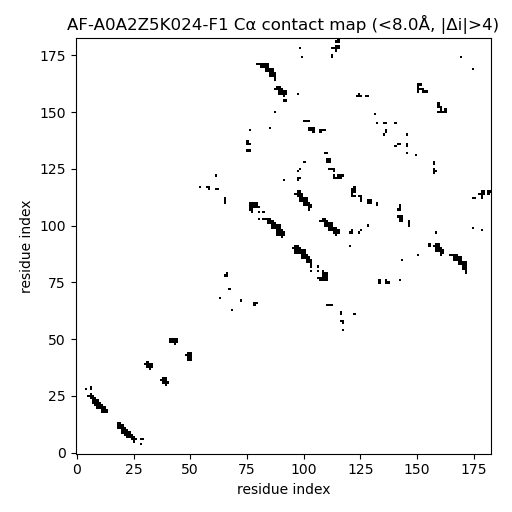.744 7.474 1.00 94.75 104 SER A C 1
ATOM 835 O O . SER A 1 104 ? -11.536 -1.743 6.789 1.00 94.75 104 SER A O 1
ATOM 837 N N . ASP A 1 105 ? -11.575 -0.706 8.781 1.00 93.12 105 ASP A N 1
ATOM 838 C CA . ASP A 1 105 ? -12.228 -1.822 9.476 1.00 93.12 105 ASP A CA 1
ATOM 839 C C . ASP A 1 105 ? -13.697 -1.966 9.059 1.00 93.12 105 ASP A C 1
ATOM 841 O O . ASP A 1 105 ? -14.200 -3.083 8.973 1.00 93.12 105 ASP A O 1
ATOM 845 N N . ALA A 1 106 ? -14.372 -0.849 8.760 1.00 91.75 106 ALA A N 1
ATOM 846 C CA . ALA A 1 106 ? -15.793 -0.824 8.407 1.00 91.75 106 ALA A CA 1
ATOM 847 C C . ALA A 1 106 ? -16.100 -1.640 7.142 1.00 91.75 106 ALA A C 1
ATOM 849 O O . ALA A 1 106 ? -17.176 -2.219 7.018 1.00 91.75 106 ALA A O 1
ATOM 850 N N . GLU A 1 107 ? -15.140 -1.710 6.220 1.00 88.75 107 GLU A N 1
ATOM 851 C CA . GLU A 1 107 ? -15.281 -2.409 4.941 1.00 88.75 107 GLU A CA 1
ATOM 852 C C . GLU A 1 107 ? -14.376 -3.640 4.823 1.00 88.75 107 GLU A C 1
ATOM 854 O O . GLU A 1 107 ? -14.299 -4.249 3.753 1.00 88.75 107 GLU A O 1
ATOM 859 N N . ASN A 1 108 ? -13.691 -4.010 5.912 1.00 89.56 108 ASN A N 1
ATOM 860 C CA . ASN A 1 108 ? -12.645 -5.032 5.926 1.00 89.56 108 ASN A CA 1
ATOM 861 C C . ASN A 1 108 ? -11.631 -4.842 4.777 1.00 89.56 108 ASN A C 1
ATOM 863 O O . ASN A 1 108 ? -11.335 -5.767 4.014 1.00 89.56 108 ASN A O 1
ATOM 867 N N . ALA A 1 109 ? -11.151 -3.609 4.614 1.00 90.62 109 ALA A N 1
ATOM 868 C CA . ALA A 1 109 ? -10.353 -3.179 3.477 1.00 90.62 109 ALA A CA 1
ATOM 869 C C . ALA A 1 109 ? -8.980 -2.674 3.921 1.00 90.62 109 ALA A C 1
ATOM 871 O O . ALA A 1 109 ? -8.875 -1.929 4.888 1.00 90.62 109 ALA A O 1
ATOM 872 N N . ALA A 1 110 ? -7.925 -3.051 3.210 1.00 91.50 110 ALA A N 1
ATOM 873 C CA . ALA A 1 110 ? -6.589 -2.503 3.392 1.00 91.50 110 ALA A CA 1
ATOM 874 C C . ALA A 1 110 ? -5.767 -2.733 2.132 1.00 91.50 110 ALA A C 1
ATOM 876 O O . ALA A 1 110 ? -5.826 -3.801 1.511 1.00 91.50 110 ALA A O 1
ATOM 877 N N . SER A 1 111 ? -4.970 -1.742 1.762 1.00 91.06 111 SER A N 1
ATOM 878 C CA . SER A 1 111 ? -4.093 -1.831 0.602 1.00 91.06 111 SER A CA 1
ATOM 879 C C . SER A 1 111 ? -2.948 -0.832 0.701 1.00 91.06 111 SER A C 1
ATOM 881 O O . SER A 1 111 ? -2.819 -0.080 1.669 1.00 91.06 111 SER A O 1
ATOM 883 N N . PHE A 1 112 ? -2.119 -0.848 -0.332 1.00 89.25 112 PHE A N 1
ATOM 884 C CA . PHE A 1 112 ? -1.149 0.186 -0.620 1.00 89.25 112 PHE A CA 1
ATOM 885 C C . PHE A 1 112 ? -1.591 0.930 -1.881 1.00 89.25 112 PHE A C 1
ATOM 887 O O . PHE A 1 112 ? -1.900 0.291 -2.886 1.00 89.25 112 PHE A O 1
ATOM 894 N N . GLU A 1 113 ? -1.643 2.257 -1.811 1.00 90.19 113 GLU A N 1
ATOM 895 C CA . GLU A 1 113 ? -1.841 3.128 -2.970 1.00 90.19 113 GLU A CA 1
ATOM 896 C C . GLU A 1 113 ? -0.469 3.717 -3.351 1.00 90.19 113 GLU A C 1
ATOM 898 O O . GLU A 1 113 ? 0.047 4.560 -2.606 1.00 90.19 113 GLU A O 1
ATOM 903 N N . PRO A 1 114 ? 0.174 3.231 -4.428 1.00 84.88 114 PRO A N 1
ATOM 904 C CA . PRO A 1 114 ? 1.464 3.751 -4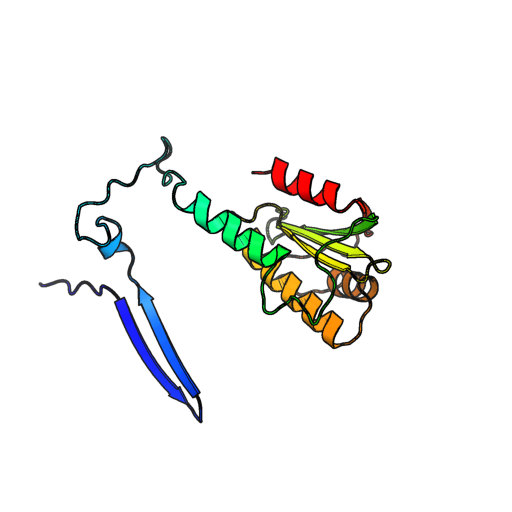.884 1.00 84.88 114 PRO A CA 1
ATOM 905 C C . PRO A 1 114 ? 1.344 5.209 -5.335 1.00 84.88 114 PRO A C 1
ATOM 907 O O . PRO A 1 114 ? 0.297 5.613 -5.831 1.00 84.88 114 PRO A O 1
ATOM 910 N N . LEU A 1 115 ? 2.413 5.995 -5.161 1.00 87.31 115 LEU A N 1
ATOM 911 C CA . LEU A 1 115 ? 2.436 7.374 -5.657 1.00 87.31 115 LEU A CA 1
ATOM 912 C C . LEU A 1 115 ? 2.490 7.398 -7.188 1.00 87.31 115 LEU A C 1
ATOM 914 O O . LEU A 1 115 ? 1.681 8.075 -7.802 1.00 87.31 115 LEU A O 1
ATOM 918 N N . ASP A 1 116 ? 3.401 6.626 -7.779 1.00 81.25 116 ASP A N 1
ATOM 919 C CA . ASP A 1 116 ? 3.532 6.460 -9.225 1.00 81.25 116 ASP A CA 1
ATOM 920 C C . ASP A 1 116 ? 3.825 4.985 -9.543 1.00 81.25 116 ASP A C 1
ATOM 922 O O . ASP A 1 116 ? 4.813 4.419 -9.094 1.00 81.25 116 ASP A O 1
ATOM 926 N N . VAL A 1 117 ? 2.952 4.317 -10.297 1.00 70.00 117 VAL A N 1
ATOM 927 C CA . VAL A 1 117 ? 3.155 2.911 -10.705 1.00 70.00 117 VAL A CA 1
ATOM 928 C C . VAL A 1 117 ? 4.160 2.745 -11.853 1.00 70.00 117 VAL A C 1
ATOM 930 O O . VAL A 1 117 ? 4.655 1.631 -12.073 1.00 70.00 117 VAL A O 1
ATOM 933 N N . GLY A 1 118 ? 4.453 3.817 -12.593 1.00 67.94 118 GLY A N 1
ATOM 934 C CA . GLY A 1 118 ? 5.514 3.862 -13.598 1.00 67.94 118 GLY A CA 1
ATOM 935 C C . GLY A 1 118 ? 6.898 3.828 -12.957 1.00 67.94 118 GLY A C 1
ATOM 936 O O . GLY A 1 118 ? 7.786 3.122 -13.440 1.00 67.94 118 GLY A O 1
ATOM 937 N N . ASP A 1 119 ? 7.054 4.485 -11.808 1.00 79.50 119 ASP A N 1
ATOM 938 C CA . ASP A 1 119 ? 8.260 4.399 -10.994 1.00 79.50 119 ASP A CA 1
ATOM 939 C C . ASP A 1 119 ? 8.459 2.995 -10.389 1.00 79.50 119 ASP A C 1
ATOM 941 O O . ASP A 1 119 ? 7.611 2.429 -9.691 1.00 79.50 119 ASP A O 1
ATOM 945 N N . ASN A 1 120 ? 9.639 2.418 -10.625 1.00 76.56 120 ASN A N 1
ATOM 946 C CA . ASN A 1 120 ? 9.970 1.078 -10.145 1.00 76.56 120 ASN A CA 1
ATOM 947 C C . ASN A 1 120 ? 10.066 1.014 -8.615 1.00 76.56 120 ASN A C 1
ATOM 949 O O . ASN A 1 120 ? 9.713 -0.017 -8.039 1.00 76.56 120 ASN A O 1
ATOM 953 N N . ALA A 1 121 ? 10.538 2.072 -7.947 1.00 78.44 121 ALA 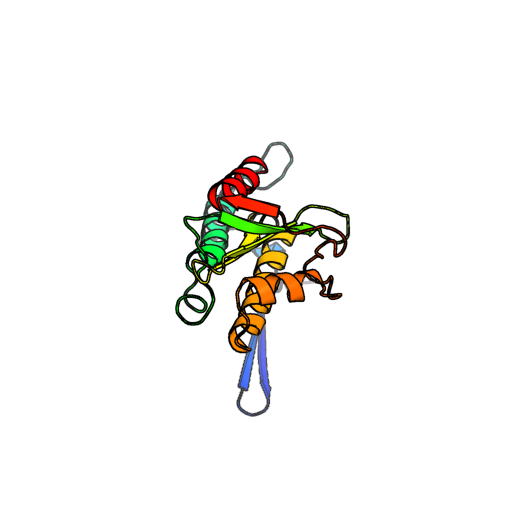A N 1
ATOM 954 C CA . ALA A 1 121 ? 10.665 2.058 -6.490 1.00 78.44 121 ALA A CA 1
ATOM 955 C C . ALA A 1 121 ? 9.284 2.005 -5.819 1.00 78.44 121 ALA A C 1
ATOM 957 O O . ALA A 1 121 ? 9.046 1.161 -4.951 1.00 78.44 121 ALA A O 1
ATOM 958 N N . SER A 1 122 ? 8.354 2.831 -6.288 1.00 80.06 122 SER A N 1
ATOM 959 C CA . SER A 1 122 ? 6.955 2.866 -5.860 1.00 80.06 122 SER A CA 1
ATOM 960 C C . SER A 1 122 ? 6.215 1.560 -6.184 1.00 80.06 122 SER A C 1
ATOM 962 O O . SER A 1 122 ? 5.530 1.005 -5.317 1.00 80.06 122 SER A O 1
ATOM 964 N N . TYR A 1 123 ? 6.423 0.994 -7.381 1.00 76.62 123 TYR A N 1
ATOM 965 C CA . TYR A 1 123 ? 5.862 -0.304 -7.772 1.00 76.62 123 TYR A CA 1
ATOM 966 C C . TYR A 1 123 ? 6.344 -1.455 -6.871 1.00 76.62 123 TYR A C 1
ATOM 968 O O . TYR A 1 123 ? 5.530 -2.197 -6.311 1.00 76.62 123 TYR A O 1
ATOM 976 N N . HIS A 1 124 ? 7.660 -1.596 -6.679 1.00 80.38 124 HIS A N 1
ATOM 977 C CA . HIS A 1 124 ? 8.228 -2.663 -5.850 1.00 80.38 124 HIS A CA 1
ATOM 978 C C . HIS A 1 124 ? 7.863 -2.517 -4.371 1.00 80.38 124 HIS A C 1
ATOM 980 O O . HIS A 1 124 ? 7.568 -3.521 -3.715 1.00 80.38 124 HIS A O 1
ATOM 986 N N . ALA A 1 125 ? 7.827 -1.284 -3.855 1.00 85.56 125 ALA A N 1
ATOM 987 C CA . ALA A 1 125 ? 7.335 -1.016 -2.510 1.00 85.56 125 ALA A CA 1
ATOM 988 C C . ALA A 1 125 ? 5.887 -1.493 -2.360 1.00 85.56 125 ALA A C 1
ATOM 990 O O . ALA A 1 125 ? 5.573 -2.212 -1.410 1.00 85.56 125 ALA A O 1
ATOM 991 N N . GLY A 1 126 ? 5.026 -1.173 -3.328 1.00 83.88 126 GLY A N 1
ATOM 992 C CA . GLY A 1 126 ? 3.635 -1.602 -3.314 1.00 83.88 126 GLY A CA 1
ATOM 993 C C . GLY A 1 126 ? 3.469 -3.118 -3.238 1.00 83.88 126 GLY A C 1
ATOM 994 O O . GLY A 1 126 ? 2.733 -3.601 -2.378 1.00 83.88 126 GLY A O 1
ATOM 995 N N . LEU A 1 127 ? 4.197 -3.885 -4.055 1.00 84.12 127 LEU A N 1
ATOM 996 C CA . LEU A 1 127 ? 4.149 -5.354 -4.003 1.00 84.12 127 LEU A CA 1
ATOM 997 C C . LEU A 1 127 ? 4.547 -5.904 -2.625 1.00 84.12 127 LEU A C 1
ATOM 999 O O . LEU A 1 127 ? 3.875 -6.785 -2.084 1.00 84.12 127 LEU A O 1
ATOM 1003 N N . ALA A 1 128 ? 5.610 -5.362 -2.031 1.00 86.25 128 ALA A N 1
ATOM 1004 C CA . ALA A 1 128 ? 6.073 -5.787 -0.716 1.00 86.25 128 ALA A CA 1
ATOM 1005 C C . ALA A 1 128 ? 5.066 -5.440 0.396 1.00 86.25 128 ALA A C 1
ATOM 1007 O O . ALA A 1 128 ? 4.808 -6.262 1.278 1.00 86.25 128 ALA A O 1
ATOM 1008 N N . TRP A 1 129 ? 4.446 -4.256 0.354 1.00 90.81 129 TRP A N 1
ATOM 1009 C CA . TRP A 1 129 ? 3.408 -3.876 1.318 1.00 90.81 129 TRP A CA 1
ATOM 1010 C C . TRP A 1 129 ? 2.132 -4.708 1.172 1.00 90.81 129 TRP A C 1
ATOM 1012 O O . TRP A 1 129 ? 1.534 -5.080 2.184 1.00 90.81 129 TRP A O 1
ATOM 1022 N N . LEU A 1 130 ? 1.737 -5.068 -0.052 1.00 87.81 130 LEU A N 1
ATOM 1023 C CA . LEU A 1 130 ? 0.613 -5.978 -0.284 1.00 87.81 130 LEU A CA 1
ATOM 1024 C C . LEU A 1 130 ? 0.864 -7.370 0.306 1.00 87.81 130 LEU A C 1
ATOM 1026 O O . LEU A 1 130 ? -0.043 -7.942 0.916 1.00 87.81 130 LEU A O 1
ATOM 1030 N N . GLU A 1 131 ? 2.083 -7.890 0.169 1.00 86.12 131 GLU A N 1
ATOM 1031 C CA . GLU A 1 131 ? 2.486 -9.174 0.749 1.00 86.12 131 GLU A CA 1
ATOM 1032 C C . GLU A 1 131 ? 2.507 -9.127 2.286 1.00 86.12 131 GLU A C 1
ATOM 1034 O O . GLU A 1 131 ? 1.989 -10.024 2.955 1.00 86.12 131 GLU A O 1
ATOM 1039 N N . ARG A 1 132 ? 3.007 -8.033 2.870 1.00 90.00 132 ARG A N 1
ATOM 1040 C CA . ARG A 1 132 ? 2.958 -7.798 4.324 1.00 90.00 132 ARG A CA 1
ATOM 1041 C C . ARG A 1 132 ? 1.519 -7.746 4.849 1.00 90.00 132 ARG A C 1
ATOM 1043 O O . ARG A 1 132 ? 1.212 -8.370 5.865 1.00 90.00 132 ARG A O 1
ATOM 1050 N N . LEU A 1 133 ? 0.618 -7.057 4.144 1.00 89.94 133 LEU A N 1
ATOM 1051 C CA . LEU A 1 133 ? -0.811 -7.021 4.476 1.00 89.94 133 LEU A CA 1
ATOM 1052 C C . LEU A 1 133 ? -1.466 -8.402 4.371 1.00 89.94 133 LEU A C 1
ATOM 1054 O O . LEU A 1 133 ? -2.298 -8.742 5.211 1.00 89.94 133 LEU A O 1
ATOM 1058 N N . ARG A 1 134 ? -1.083 -9.207 3.373 1.00 87.00 134 ARG A N 1
ATOM 1059 C CA . ARG A 1 134 ? -1.555 -10.591 3.230 1.00 87.00 134 ARG A CA 1
ATOM 1060 C C . ARG A 1 134 ? -1.135 -11.438 4.430 1.00 87.00 134 ARG A C 1
ATOM 1062 O O . ARG A 1 134 ? -1.987 -12.055 5.053 1.00 87.00 134 ARG A O 1
ATOM 1069 N N . SER A 1 135 ? 0.136 -11.379 4.826 1.00 89.19 135 SER A N 1
ATOM 1070 C CA . SER A 1 135 ? 0.639 -12.066 6.025 1.00 89.19 135 SER A CA 1
ATOM 1071 C C . SER A 1 135 ? -0.081 -11.628 7.312 1.00 89.19 135 SER A C 1
ATOM 1073 O O . SER A 1 135 ? -0.381 -12.446 8.182 1.00 89.19 135 SER A O 1
ATOM 1075 N N . ALA A 1 136 ? -0.410 -10.339 7.444 1.00 91.31 136 ALA A N 1
ATOM 1076 C CA . ALA A 1 136 ? -1.213 -9.835 8.559 1.00 91.31 136 ALA A CA 1
ATOM 1077 C C . ALA A 1 136 ? -2.644 -10.396 8.563 1.00 91.31 136 ALA A C 1
ATOM 1079 O O . ALA A 1 136 ? -3.134 -10.828 9.607 1.00 91.31 136 ALA A O 1
ATOM 1080 N N . HIS A 1 137 ? -3.292 -10.435 7.399 1.00 89.38 137 HIS A N 1
ATOM 1081 C CA . HIS A 1 137 ? -4.614 -11.033 7.242 1.00 89.38 137 HIS A CA 1
ATOM 1082 C C . HIS A 1 137 ? -4.606 -12.543 7.529 1.00 89.38 137 HIS A C 1
ATOM 1084 O O . HIS A 1 137 ? -5.487 -13.035 8.227 1.00 89.38 137 HIS A O 1
ATOM 1090 N N . ASP A 1 138 ? -3.598 -13.279 7.052 1.00 88.50 138 ASP A N 1
ATOM 1091 C CA . ASP A 1 138 ? -3.464 -14.728 7.273 1.00 88.50 138 ASP A CA 1
ATOM 1092 C C . ASP A 1 138 ? -3.287 -15.071 8.766 1.00 88.50 138 ASP A C 1
ATOM 1094 O O . ASP A 1 138 ? -3.658 -16.156 9.212 1.00 88.50 138 ASP A O 1
ATOM 1098 N N . ARG A 1 139 ? -2.787 -14.118 9.567 1.00 93.31 139 ARG A N 1
ATOM 1099 C CA . ARG A 1 139 ? -2.745 -14.192 11.039 1.00 93.31 139 ARG A CA 1
ATOM 1100 C C . ARG A 1 139 ? -4.044 -13.756 11.729 1.00 93.31 139 ARG A C 1
ATOM 1102 O O . ARG A 1 139 ? -4.115 -13.800 12.954 1.00 93.31 139 ARG A O 1
ATOM 1109 N N . GLY A 1 140 ? -5.059 -13.338 10.975 1.00 92.12 140 GLY A N 1
ATOM 1110 C CA . GLY A 1 140 ? -6.369 -12.934 11.487 1.00 92.12 140 GLY A CA 1
ATOM 1111 C C . GLY A 1 140 ? -6.424 -11.520 12.066 1.00 92.12 140 GLY A C 1
ATOM 1112 O O . GLY A 1 140 ? -7.317 -11.228 12.861 1.00 92.12 140 GLY A O 1
ATOM 1113 N N . LEU A 1 141 ? -5.478 -10.645 11.712 1.00 95.94 141 LEU A N 1
ATOM 1114 C CA . LEU A 1 141 ? -5.536 -9.248 12.141 1.00 95.94 141 LEU A CA 1
ATOM 1115 C C . LEU A 1 141 ? -6.705 -8.514 11.468 1.00 95.94 141 LEU A C 1
ATOM 1117 O O . LEU A 1 141 ? -7.110 -8.842 10.354 1.00 95.94 141 LEU A O 1
ATOM 1121 N N . SER A 1 142 ? -7.251 -7.505 12.150 1.00 95.25 142 SER A N 1
ATOM 1122 C CA . SER A 1 142 ? -8.123 -6.525 11.499 1.00 95.25 142 SER A CA 1
ATOM 1123 C C . SER A 1 142 ? -7.289 -5.598 10.604 1.00 95.25 142 SER A C 1
ATOM 1125 O O . SER A 1 142 ? -6.093 -5.416 10.870 1.00 95.25 142 SER A O 1
ATOM 1127 N N . PRO A 1 143 ? -7.897 -4.939 9.599 1.00 95.19 143 PRO A N 1
ATOM 1128 C CA . PRO A 1 143 ? -7.215 -3.935 8.783 1.00 95.19 143 PRO A CA 1
ATOM 1129 C C . PRO A 1 143 ? -6.429 -2.910 9.608 1.00 95.19 143 PRO A C 1
ATOM 1131 O O . PRO A 1 143 ? -5.286 -2.579 9.298 1.00 95.19 143 PRO A O 1
ATOM 1134 N N . SER A 1 144 ? -7.015 -2.425 10.699 1.00 94.88 144 SER A N 1
ATOM 1135 C CA . SER A 1 144 ? -6.369 -1.452 11.570 1.00 94.88 144 SER A CA 1
ATOM 1136 C C . SER A 1 144 ? -5.270 -1.993 12.463 1.00 94.88 144 SER A C 1
ATOM 1138 O O . SER A 1 144 ? -4.291 -1.284 12.695 1.00 94.88 144 SER A O 1
ATOM 1140 N N . ALA A 1 145 ? -5.413 -3.222 12.957 1.00 95.88 145 ALA A N 1
ATOM 1141 C CA . ALA A 1 145 ? -4.355 -3.890 13.698 1.00 95.88 145 ALA A CA 1
ATOM 1142 C C . ALA A 1 145 ? -3.158 -4.151 12.777 1.00 95.88 145 ALA A C 1
ATOM 1144 O O . ALA A 1 145 ? -2.022 -3.888 13.161 1.00 95.88 145 ALA A O 1
ATOM 1145 N N . ALA A 1 146 ? -3.418 -4.564 11.532 1.00 95.19 146 ALA A N 1
ATOM 1146 C CA . ALA A 1 146 ? -2.393 -4.689 10.506 1.00 95.19 146 ALA A CA 1
ATOM 1147 C C . ALA A 1 146 ? -1.721 -3.343 10.211 1.00 95.19 146 ALA A C 1
ATOM 1149 O O . ALA A 1 146 ? -0.498 -3.273 10.212 1.00 95.19 146 ALA A O 1
ATOM 1150 N N . LEU A 1 147 ? -2.488 -2.261 10.024 1.00 94.50 147 LEU A N 1
ATOM 1151 C CA . LEU A 1 147 ? -1.926 -0.926 9.797 1.00 94.50 147 LEU A CA 1
ATOM 1152 C C . LEU A 1 147 ? -1.021 -0.482 10.954 1.00 94.50 147 LEU A C 1
ATOM 1154 O O . LEU A 1 147 ? 0.073 0.021 10.707 1.00 94.50 147 LEU A O 1
ATOM 1158 N N . ALA A 1 148 ? -1.453 -0.676 12.202 1.00 93.69 148 ALA A N 1
ATOM 1159 C CA . ALA A 1 148 ? -0.674 -0.306 13.380 1.00 93.69 148 ALA A CA 1
ATOM 1160 C C . ALA A 1 148 ? 0.625 -1.120 13.488 1.00 93.69 148 ALA A C 1
ATOM 1162 O O . ALA A 1 148 ? 1.695 -0.546 13.683 1.00 93.69 148 ALA A O 1
ATOM 1163 N N . GLU A 1 149 ? 0.549 -2.440 13.305 1.00 93.88 149 GLU A N 1
ATOM 1164 C CA . GLU A 1 149 ? 1.720 -3.320 13.350 1.00 93.88 149 GLU A CA 1
ATOM 1165 C C . GLU A 1 149 ? 2.723 -2.978 12.240 1.00 93.88 149 GLU A C 1
ATOM 1167 O O . GLU A 1 149 ? 3.917 -2.819 12.488 1.00 93.88 149 GLU A O 1
ATOM 1172 N N . LEU A 1 150 ? 2.227 -2.799 11.017 1.00 92.56 150 LEU A N 1
ATOM 1173 C CA . LEU A 1 150 ? 3.043 -2.473 9.854 1.00 92.56 150 LEU A CA 1
ATOM 1174 C C . LEU A 1 150 ? 3.650 -1.070 9.930 1.00 92.56 150 LEU A C 1
ATOM 1176 O O . LEU A 1 150 ? 4.759 -0.871 9.442 1.00 92.56 150 LEU A O 1
ATOM 1180 N N . SER A 1 151 ? 2.980 -0.117 10.579 1.00 90.50 151 SER A N 1
ATOM 1181 C CA . SER A 1 151 ? 3.540 1.219 10.829 1.00 90.50 151 SER A CA 1
ATOM 1182 C C . SER A 1 151 ? 4.691 1.195 11.839 1.00 90.50 151 SER A C 1
ATOM 1184 O O . SER A 1 151 ? 5.547 2.074 11.812 1.00 90.50 151 SER A O 1
ATOM 1186 N N . ALA A 1 152 ? 4.733 0.182 12.708 1.00 88.75 152 ALA A N 1
ATOM 1187 C CA . ALA A 1 152 ? 5.787 -0.013 13.699 1.00 88.75 152 ALA A CA 1
ATOM 1188 C C . ALA A 1 152 ? 6.937 -0.913 13.203 1.00 88.75 152 ALA A C 1
ATOM 1190 O O . ALA A 1 152 ? 7.865 -1.190 13.965 1.00 88.75 152 ALA A O 1
ATOM 1191 N N . THR A 1 153 ? 6.890 -1.398 11.955 1.00 85.06 153 THR A N 1
ATOM 1192 C CA . THR A 1 153 ? 7.927 -2.296 11.431 1.00 85.06 153 THR A CA 1
ATOM 1193 C C . THR A 1 153 ? 9.270 -1.587 11.260 1.00 85.06 153 THR A C 1
ATOM 1195 O O . THR A 1 153 ? 9.349 -0.473 10.743 1.00 85.06 153 THR A O 1
ATOM 1198 N N . SER A 1 154 ? 10.351 -2.272 11.635 1.00 76.94 154 SER A N 1
ATOM 1199 C CA . SER A 1 154 ? 11.727 -1.808 11.408 1.00 76.94 154 SER A CA 1
ATOM 1200 C C . SER A 1 154 ? 12.280 -2.214 10.036 1.00 76.94 154 SER A C 1
ATOM 1202 O O . SER A 1 154 ? 13.396 -1.828 9.694 1.00 76.94 154 SER A O 1
ATOM 1204 N N . ASP A 1 155 ? 11.543 -3.016 9.258 1.00 81.19 155 ASP A N 1
ATOM 1205 C CA . ASP A 1 155 ? 11.970 -3.462 7.930 1.00 81.19 155 ASP A CA 1
ATOM 1206 C C . ASP A 1 155 ? 11.762 -2.364 6.873 1.00 81.19 155 ASP A C 1
ATOM 1208 O O . ASP A 1 155 ? 10.651 -2.129 6.384 1.00 81.19 155 ASP A O 1
ATOM 1212 N N . THR A 1 156 ? 12.870 -1.731 6.492 1.00 81.00 156 THR A N 1
ATOM 1213 C CA . THR A 1 156 ? 12.929 -0.595 5.566 1.00 81.00 156 THR A CA 1
ATOM 1214 C C . THR A 1 156 ? 13.127 -0.984 4.099 1.00 81.00 156 THR A C 1
ATOM 1216 O O . THR A 1 156 ? 13.204 -0.094 3.252 1.00 81.00 156 THR A O 1
ATOM 1219 N N . SER A 1 157 ? 13.202 -2.282 3.772 1.00 79.62 157 SER A N 1
ATOM 1220 C CA . SER A 1 157 ? 13.490 -2.768 2.409 1.00 79.62 157 SER A CA 1
ATOM 1221 C C . SER A 1 157 ? 12.483 -2.300 1.347 1.00 79.62 157 SER A C 1
ATOM 1223 O O . SER A 1 157 ? 12.849 -2.139 0.188 1.00 79.62 157 SER A O 1
ATOM 1225 N N . ALA A 1 158 ? 11.241 -2.022 1.752 1.00 82.62 158 ALA A N 1
ATOM 1226 C CA . ALA A 1 158 ? 10.149 -1.521 0.911 1.00 82.62 158 ALA A CA 1
ATOM 1227 C C . ALA A 1 158 ? 9.774 -0.057 1.224 1.00 82.62 158 ALA A C 1
ATOM 1229 O O . ALA A 1 158 ? 8.627 0.361 1.047 1.00 82.62 158 ALA A O 1
ATOM 1230 N N . GLY A 1 159 ? 10.716 0.704 1.783 1.00 86.81 159 GLY A N 1
ATOM 1231 C CA . GLY A 1 159 ? 10.426 1.974 2.436 1.00 86.81 159 GLY A CA 1
ATOM 1232 C C . GLY A 1 159 ? 9.871 1.789 3.849 1.00 86.81 159 GLY A C 1
ATOM 1233 O O . GLY A 1 159 ? 9.617 0.674 4.313 1.00 86.81 159 GLY A O 1
ATOM 1234 N N . ARG A 1 160 ? 9.719 2.905 4.562 1.00 89.62 160 ARG A N 1
ATOM 1235 C CA . ARG A 1 160 ? 9.298 2.939 5.964 1.00 89.62 160 ARG A CA 1
ATOM 1236 C C . ARG A 1 160 ? 8.174 3.937 6.196 1.00 89.62 160 ARG A C 1
ATOM 1238 O O . ARG A 1 160 ? 8.136 5.009 5.589 1.00 89.62 160 ARG A O 1
ATOM 1245 N N . VAL A 1 161 ? 7.300 3.591 7.130 1.00 87.94 161 VAL A N 1
ATOM 1246 C CA . VAL A 1 161 ? 6.388 4.546 7.762 1.00 87.94 161 VAL A CA 1
ATOM 1247 C C . VAL A 1 161 ? 7.172 5.285 8.844 1.00 87.94 161 VAL A C 1
ATOM 1249 O O . VAL A 1 161 ? 8.042 4.705 9.491 1.00 87.94 161 VAL A O 1
ATOM 1252 N N . ASP A 1 162 ? 6.904 6.576 9.024 1.00 83.25 162 ASP A N 1
ATOM 1253 C CA . ASP A 1 162 ? 7.411 7.307 10.186 1.00 83.25 162 ASP A CA 1
ATOM 1254 C C . ASP A 1 162 ? 6.612 6.879 11.429 1.00 83.25 162 ASP A C 1
ATOM 1256 O O . ASP A 1 162 ? 5.425 7.206 11.510 1.00 83.25 162 ASP A O 1
ATOM 1260 N N . 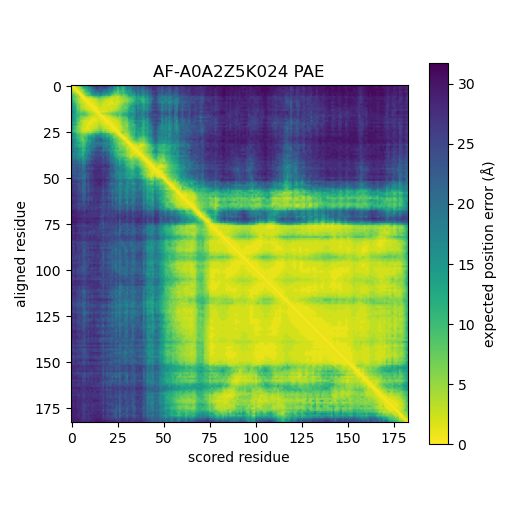PRO A 1 163 ? 7.223 6.172 12.399 1.00 74.12 163 PRO A N 1
ATOM 1261 C CA . PRO A 1 163 ? 6.501 5.625 13.546 1.00 74.12 163 PRO A CA 1
ATOM 1262 C C . PRO A 1 163 ? 6.012 6.715 14.509 1.00 74.12 163 PRO A C 1
ATOM 1264 O O . PRO A 1 163 ? 5.172 6.445 15.361 1.00 74.12 163 PRO A O 1
ATOM 1267 N N . THR A 1 164 ? 6.531 7.943 14.398 1.00 76.31 164 THR A N 1
ATOM 1268 C CA . THR A 1 164 ? 6.087 9.087 15.212 1.00 76.31 164 THR A CA 1
ATOM 1269 C C . THR A 1 164 ? 4.857 9.781 14.634 1.00 76.31 164 THR A C 1
ATOM 1271 O O . THR A 1 164 ? 4.277 10.665 15.267 1.00 76.31 164 THR A O 1
ATOM 1274 N N . ARG A 1 165 ? 4.458 9.406 13.416 1.00 76.94 165 ARG A N 1
ATOM 1275 C CA . ARG A 1 165 ? 3.379 10.052 12.686 1.00 76.94 165 ARG A CA 1
ATOM 1276 C C . ARG A 1 165 ? 2.072 9.299 12.890 1.00 76.94 165 ARG A C 1
ATOM 1278 O O . ARG A 1 165 ? 1.918 8.166 12.449 1.00 76.94 165 ARG A O 1
ATOM 1285 N N . GLU A 1 166 ? 1.103 9.986 13.482 1.00 82.19 166 GLU A N 1
ATOM 1286 C CA . GLU A 1 166 ? -0.247 9.451 13.652 1.00 82.19 166 GLU A CA 1
ATOM 1287 C C . GLU A 1 166 ? -0.934 9.185 12.296 1.00 82.19 166 GLU A C 1
ATOM 1289 O O . GLU A 1 166 ? -0.838 10.023 11.380 1.00 82.19 166 GLU A O 1
ATOM 1294 N N . PRO A 1 167 ? -1.657 8.053 12.153 1.00 86.56 167 PRO A N 1
ATOM 1295 C CA . PRO A 1 167 ? -2.496 7.789 10.993 1.00 86.56 167 PRO A CA 1
ATOM 1296 C C . PRO A 1 167 ? -3.516 8.904 10.771 1.00 86.56 167 PRO A C 1
ATOM 1298 O O . PRO A 1 167 ? -4.173 9.377 11.697 1.00 86.56 167 PRO A O 1
ATOM 1301 N N . ARG A 1 168 ? -3.668 9.316 9.514 1.00 91.00 168 ARG A N 1
ATOM 1302 C CA . ARG A 1 168 ? -4.649 10.327 9.100 1.00 91.00 168 ARG A CA 1
ATOM 1303 C C . ARG A 1 168 ? -5.884 9.652 8.527 1.00 91.00 168 ARG A C 1
ATOM 1305 O O . ARG A 1 168 ? -5.797 8.515 8.079 1.00 91.00 168 ARG A O 1
ATOM 1312 N N . THR A 1 169 ? -6.998 10.372 8.480 1.00 91.88 169 THR A N 1
ATOM 1313 C CA . THR A 1 169 ? -8.246 9.888 7.879 1.00 91.88 169 THR A CA 1
ATOM 1314 C C . THR A 1 169 ? -8.571 10.687 6.622 1.00 91.88 169 THR A C 1
ATOM 1316 O O . THR A 1 169 ? -8.419 11.909 6.610 1.00 91.88 169 THR A O 1
ATOM 1319 N N . ALA A 1 170 ? -8.974 10.003 5.554 1.00 87.81 170 ALA A N 1
ATOM 1320 C CA . ALA A 1 170 ? -9.486 10.609 4.325 1.00 87.81 170 ALA A CA 1
ATOM 1321 C C . ALA A 1 170 ? -10.346 9.597 3.553 1.00 87.81 170 ALA A C 1
ATOM 1323 O O . ALA A 1 170 ? -10.258 8.398 3.800 1.00 87.81 170 ALA A O 1
ATOM 1324 N N . ALA A 1 171 ? -11.138 10.056 2.583 1.00 84.44 171 ALA A N 1
ATOM 1325 C CA . ALA A 1 171 ? -11.749 9.156 1.605 1.00 84.44 171 ALA A CA 1
ATOM 1326 C C . ALA A 1 171 ? -10.668 8.538 0.700 1.00 84.44 171 ALA A C 1
ATOM 1328 O O . ALA A 1 171 ? -9.733 9.235 0.297 1.00 84.44 171 ALA A O 1
ATOM 1329 N N . LEU A 1 172 ? -10.808 7.257 0.334 1.00 78.81 172 LEU A N 1
ATOM 1330 C CA . LEU A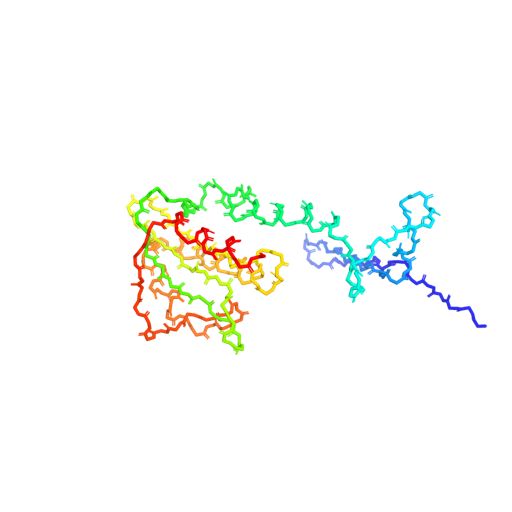 1 172 ? -9.822 6.569 -0.515 1.00 78.81 172 LEU A CA 1
ATOM 1331 C C . LEU A 1 172 ? -9.633 7.261 -1.878 1.00 78.81 172 LEU A C 1
ATOM 1333 O O . LEU A 1 172 ? -8.509 7.353 -2.365 1.00 78.81 172 LEU A O 1
ATOM 1337 N N . ALA A 1 173 ? -10.705 7.810 -2.455 1.00 79.69 173 ALA A N 1
ATOM 1338 C CA . ALA A 1 173 ? -10.643 8.591 -3.693 1.00 79.69 173 ALA A CA 1
ATOM 1339 C C . ALA A 1 173 ? -9.639 9.758 -3.610 1.00 79.69 173 ALA A C 1
ATOM 1341 O O . ALA A 1 173 ? -8.867 9.968 -4.535 1.00 79.69 173 ALA A O 1
ATOM 1342 N N . VAL A 1 174 ? -9.550 10.438 -2.461 1.00 80.50 174 VAL A N 1
ATOM 1343 C CA . VAL A 1 174 ? -8.605 11.552 -2.264 1.00 80.50 174 VAL A CA 1
ATOM 1344 C C . VAL A 1 174 ? -7.148 11.075 -2.281 1.00 80.50 174 VAL A C 1
ATOM 1346 O O . VAL A 1 174 ? -6.262 11.826 -2.684 1.00 80.50 174 VAL A O 1
ATOM 1349 N N . LEU A 1 175 ? -6.862 9.849 -1.827 1.00 76.94 175 LEU A N 1
ATOM 1350 C CA . LEU A 1 175 ? -5.508 9.287 -1.916 1.00 76.94 175 LEU A CA 1
ATOM 1351 C C . LEU A 1 175 ? -5.135 8.963 -3.363 1.00 76.94 175 LEU A C 1
ATOM 1353 O O . LEU A 1 175 ? -4.003 9.219 -3.763 1.00 76.94 175 LEU A O 1
ATOM 1357 N N . ARG A 1 176 ? -6.098 8.463 -4.141 1.00 76.00 176 ARG A N 1
ATOM 1358 C CA . ARG A 1 176 ? -5.919 8.150 -5.563 1.00 76.00 176 ARG A CA 1
ATOM 1359 C C . ARG A 1 176 ? -5.691 9.397 -6.399 1.00 76.00 176 ARG A C 1
ATOM 1361 O O . ARG A 1 176 ? -4.729 9.432 -7.159 1.00 76.00 176 ARG A O 1
ATOM 1368 N N . ASP A 1 177 ? -6.480 10.445 -6.194 1.00 75.88 177 ASP A N 1
ATOM 1369 C CA . ASP A 1 177 ? -6.291 11.710 -6.912 1.00 75.88 177 ASP A CA 1
ATOM 1370 C C . ASP A 1 177 ? -4.881 12.278 -6.667 1.00 75.88 177 ASP A C 1
ATOM 1372 O O . ASP A 1 177 ? -4.190 12.660 -7.606 1.00 75.88 177 ASP A O 1
ATOM 1376 N N . ARG A 1 178 ? -4.380 12.209 -5.423 1.00 75.62 178 ARG A N 1
ATOM 1377 C CA . ARG A 1 178 ? -3.009 12.639 -5.079 1.00 75.62 178 ARG A CA 1
ATOM 1378 C C . ARG A 1 178 ? -1.909 11.810 -5.739 1.00 75.62 178 ARG A C 1
ATOM 1380 O O . ARG A 1 178 ? -0.839 12.352 -5.987 1.00 75.62 178 ARG A O 1
ATOM 1387 N N . SER A 1 179 ? -2.140 10.517 -5.971 1.00 64.94 179 SER A N 1
ATOM 1388 C CA . SER A 1 179 ? -1.207 9.689 -6.748 1.00 64.94 179 SER A CA 1
ATOM 1389 C C . SER A 1 179 ? -1.224 10.057 -8.232 1.00 64.94 179 SER A C 1
ATOM 1391 O O . SER A 1 179 ? -0.187 10.078 -8.877 1.00 64.94 179 SER A O 1
ATOM 1393 N N . GLN A 1 180 ? -2.383 10.444 -8.769 1.00 57.56 180 GLN A N 1
ATOM 1394 C CA . GLN A 1 180 ? -2.516 10.781 -10.188 1.00 57.56 180 GLN A CA 1
ATOM 1395 C C . GLN A 1 180 ? -1.995 12.186 -10.532 1.00 57.56 180 GLN A C 1
ATOM 1397 O O . GLN A 1 180 ? -1.566 12.408 -11.656 1.00 57.56 180 GLN A O 1
ATOM 1402 N N . GLU A 1 181 ? -1.995 13.128 -9.582 1.00 49.03 181 GLU A N 1
ATOM 1403 C CA . GLU A 1 181 ? -1.448 14.487 -9.766 1.00 49.03 181 GLU A CA 1
ATOM 1404 C C . GLU A 1 181 ? 0.096 14.549 -9.770 1.00 49.03 181 GLU A C 1
ATOM 1406 O O . GLU A 1 181 ? 0.662 15.598 -10.075 1.00 49.03 181 GLU A O 1
ATOM 1411 N N . GLY A 1 182 ? 0.779 13.457 -9.404 1.00 42.25 182 GLY A N 1
ATOM 1412 C CA . GLY A 1 182 ? 2.243 13.367 -9.346 1.00 42.25 182 GLY A CA 1
ATOM 1413 C C . GLY A 1 182 ? 2.922 12.773 -10.587 1.00 42.25 182 GLY A C 1
ATOM 1414 O O . GLY A 1 182 ? 4.148 12.665 -10.569 1.00 42.25 182 GLY A O 1
ATOM 1415 N N . ALA A 1 183 ? 2.147 12.385 -11.608 1.00 36.50 183 ALA A N 1
ATOM 1416 C CA . ALA A 1 183 ? 2.609 11.771 -12.859 1.00 36.50 183 ALA A CA 1
ATOM 1417 C C . ALA A 1 183 ? 2.768 12.787 -14.003 1.00 36.50 183 ALA A C 1
ATOM 1419 O O . ALA A 1 183 ? 1.940 13.724 -14.096 1.00 36.50 183 ALA A O 1
#

pLDDT: mean 74.04, std 16.87, range [36.0, 95.94]

Secondary structure (DSSP, 8-state):
------SEEEEEEEETTEEEEEEEE-HHHHTTB-TTS-B----B-TTSPBPSTTHHHHHHHHHHHHHH-TTTTTSS-BS--SSEEEEEEEE-TTS-EEEEEEEETTTTEEEEEES-SSSHHHHHHHHHHHHHHHHHHHTT--HHHHHHHHHT----BTBEE-TTSPPEEEEHHHHHHHHHTT-

Sequence (183 aa):
MFRQEALFRLGASSFADFVTVDLVTHTDVWLPYDLKGRHAENYFNADGSASDVWSSFEVPARYDIFMHAPGFGRIGYRRTAEGEVRYVPVHGSQGELLGYLWASDAENAASFEPLDVGDNASYHAGLAWLERLRSAHDRGLSPSAALAELSATSDTSAGRVDPTREPRTAALAVLRDRSQEGA

Nearest PDB structures (foldseek):
  4pfp-assembly1_C  TM=3.440E-01  e=2.713E+00  Sus scrofa
  5w1a-assembly2_C  TM=3.174E-01  e=3.260E+00  Drosophila melanogaster
  8q6t-assembly1_H  TM=2.566E-01  e=4.428E+00  Mus musculus
  4dbp-assembly1_A  TM=3.029E-01  e=3.466E+00  Sus scrofa
  2bkh-assembly1_A  TM=3.026E-01  e=4.165E+00  Sus scrofa

Radius of gyration: 20.64 Å; Cα contacts (8 Å, |Δi|>4): 271; chains: 1; bounding box: 54×48×55 Å

Mean predicted aligned error: 14.19 Å

Foldseek 3Di:
DDDDDPQWDWDWDDDDPDIDIDIGGDCVPPQLADPVRHGDDFDADPVRHGDCPPVVPQQVVLVCCLQPDDVDPPQAAHSADQDKKWWFFFAAPVRHTQFIWIFDLVRQHTATDGLGCSDPLSSVLRVVLRVQRNVCVVVVHGRVSSVLVQQPDPDCVSGHTDVVDGTDMDHPVVRNVNSVVND

Solvent-accessible surface area (backbone atoms only — not comparable to full-atom values): 10596 Å² total; per-residue (Å²): 135,87,81,83,81,64,63,54,50,80,47,76,50,75,58,90,98,43,76,50,74,48,80,46,76,43,63,90,73,49,68,59,38,42,102,83,72,44,79,44,84,77,56,55,42,98,86,70,47,73,48,65,67,62,54,69,57,49,34,59,55,52,49,39,53,65,71,63,35,86,90,54,72,87,71,64,53,35,66,63,61,92,51,70,25,41,33,42,60,26,23,39,97,88,66,49,75,31,25,34,43,35,20,21,65,94,68,46,9,36,46,51,49,43,31,40,61,76,42,63,69,17,38,53,20,33,57,50,51,44,51,52,51,44,56,32,39,78,72,67,46,52,31,53,57,36,49,55,54,59,35,65,49,86,69,52,91,55,24,36,44,60,71,88,58,78,69,44,78,46,47,47,65,61,58,51,52,58,19,61,73,73,111